Protein AF-A0A5N5LU76-F1 (afdb_monomer)

Foldseek 3Di:
DLVVCVVVVVVVLVVLLVVLPPDALLDCVNVVVCVVCLVNDDVVVLQVSCVPRPLVRLLVLLQPADDDLVDHDCSSVVSLVVCCVRYDLVSSLVSCLPRPLVNVLVNLLVCLLEQHDLVSSLVSLVVVVVVDDPSNCLDPSSVVSSLVSLVSQQCSQVVVNRVDRDPCSNVVSVVVNVVSVVVNVVPDDPDDDDDDDDDDDDDDDDDDDDDPDDDDPLLVVLVVVLVVLVWDWAWDPPDDDPNFTWIDTQPWIWTDDPNWIWTDDPDDTDTDDSVVSSVVRD

InterPro domains:
  IPR022783 GCF, C-terminal [PF07842] (3-108)
  IPR045211 TFP11/STIP/Ntr1 [PTHR23329] (4-277)

pLDDT: mean 79.42, std 18.01, range [28.42, 96.38]

Secondary structure (DSSP, 8-state):
-GGGTGGGHHHHHHHHHHHGGG--TT-THHHHHHGGGTTTS-HHHHHHHHHHHTHHHHHHHHHH----SSS---HHHHHHHTTTTTS-HHHHHHHHIIIIIHHHHHHHHHHHHSS--HHHHHHHHHHHHHTS-HHHHHSHHHHHHHHHHHHHHHHHHHHTTTS---TTHHHHHHHHHHHHHHHHHHTSPPPPPPPP-------------------HHHHHHHHHHHHHTT--EEEEEEEEETTEEEEEETTEEEEEETTEEEEE-SSSEEEE-HHHHHHHH-

Nearest PDB structures (foldseek):
  8ro2-assembly1_TF  TM=6.154E-01  e=5.412E-28  Homo sapiens
  8ro0-assembly1_TF  TM=6.420E-01  e=1.109E-13  Caenorhabditis elegans
  8ro1-assembly1_TF  TM=6.434E-01  e=1.165E-13  Caenorhabditis elegans
  9esi-assembly1_m  TM=4.388E-01  e=1.547E-08  Schizosaccharomyces pombe

Structure (mmCIF, N/CA/C/O backbone):
data_AF-A0A5N5LU76-F1
#
_entry.id   AF-A0A5N5LU76-F1
#
loop_
_atom_site.group_PDB
_atom_site.id
_atom_site.type_symbol
_atom_site.label_atom_id
_atom_site.label_alt_id
_atom_site.label_comp_id
_atom_site.label_asym_id
_atom_site.label_entity_id
_atom_site.label_seq_id
_atom_site.pdbx_PDB_ins_code
_atom_site.Cartn_x
_atom_site.Cartn_y
_atom_site.Cartn_z
_atom_site.occupancy
_atom_site.B_iso_or_equiv
_atom_site.auth_seq_id
_atom_site.auth_comp_id
_atom_site.auth_asym_id
_atom_site.auth_atom_id
_atom_site.pdbx_PDB_model_num
ATOM 1 N N . MET A 1 1 ? -31.106 2.099 25.042 1.00 50.06 1 MET A N 1
ATOM 2 C CA . MET A 1 1 ? -30.387 0.885 25.504 1.00 50.06 1 MET A CA 1
ATOM 3 C C . MET A 1 1 ? -28.882 1.110 25.699 1.00 50.06 1 MET A C 1
ATOM 5 O O . MET A 1 1 ? -28.379 0.634 26.705 1.00 50.06 1 MET A O 1
ATOM 9 N N . GLN A 1 2 ? -28.180 1.869 24.841 1.00 55.25 2 GLN A N 1
ATOM 10 C CA . GLN A 1 2 ? -26.726 2.130 24.959 1.00 55.25 2 GLN A CA 1
ATOM 11 C C . GLN A 1 2 ? -26.276 2.787 26.285 1.00 55.25 2 GLN A C 1
ATOM 13 O O . GLN A 1 2 ? -25.273 2.364 26.847 1.00 55.25 2 GLN A O 1
ATOM 18 N N . MET A 1 3 ? -27.040 3.726 26.859 1.00 56.91 3 MET A N 1
ATOM 19 C CA . MET A 1 3 ? -26.649 4.401 28.117 1.00 56.91 3 MET A CA 1
ATOM 20 C C . MET A 1 3 ? -26.616 3.484 29.357 1.00 56.91 3 MET A C 1
ATOM 22 O O . MET A 1 3 ? -25.988 3.815 30.354 1.00 56.91 3 MET A O 1
ATOM 26 N N . ARG A 1 4 ? -27.273 2.313 29.334 1.00 60.53 4 ARG A N 1
ATOM 27 C CA . ARG A 1 4 ? -27.258 1.384 30.484 1.00 60.53 4 ARG A CA 1
ATOM 28 C C . ARG A 1 4 ? -25.998 0.517 30.553 1.00 60.53 4 ARG A C 1
ATOM 30 O O . ARG A 1 4 ? -25.734 -0.067 31.598 1.00 60.53 4 ARG A O 1
ATOM 37 N N . LEU A 1 5 ? -25.243 0.415 29.458 1.00 69.44 5 LEU A N 1
ATOM 38 C CA . LEU A 1 5 ? -24.061 -0.448 29.352 1.00 69.44 5 LEU A CA 1
ATOM 39 C C . LEU A 1 5 ? -22.742 0.331 29.449 1.00 69.44 5 LEU A C 1
ATOM 41 O O . LEU A 1 5 ? -21.692 -0.293 29.580 1.00 69.44 5 LEU A O 1
ATOM 45 N N . GLU A 1 6 ? -22.785 1.668 29.455 1.00 72.31 6 GLU A N 1
ATOM 46 C CA . GLU A 1 6 ? -21.605 2.536 29.577 1.00 72.31 6 GLU A CA 1
ATOM 47 C C . GLU A 1 6 ? -20.660 2.171 30.732 1.00 72.31 6 GLU A C 1
ATOM 49 O O . GLU A 1 6 ? -19.451 2.071 30.490 1.00 72.31 6 GLU A O 1
ATOM 54 N N . PRO A 1 7 ? -21.152 1.867 31.953 1.00 80.81 7 PRO A N 1
ATOM 55 C CA . PRO A 1 7 ? -20.281 1.451 33.053 1.00 80.81 7 PRO A CA 1
ATOM 56 C C . PRO A 1 7 ? -19.529 0.136 32.789 1.00 80.81 7 PRO A C 1
ATOM 58 O O . PRO A 1 7 ? -18.494 -0.121 33.401 1.00 80.81 7 PRO A O 1
ATOM 61 N N . LEU A 1 8 ? -20.026 -0.708 31.876 1.00 81.06 8 LEU A N 1
ATOM 62 C CA . LEU A 1 8 ? -19.433 -2.005 31.539 1.00 81.06 8 LEU A CA 1
ATOM 63 C C . LEU A 1 8 ? -18.392 -1.910 30.414 1.00 81.06 8 LEU A C 1
ATOM 65 O O . LEU A 1 8 ? -17.597 -2.837 30.241 1.00 81.06 8 LEU A O 1
ATOM 69 N N . TYR A 1 9 ? -18.336 -0.799 29.673 1.00 84.88 9 TYR A N 1
ATOM 70 C CA . TYR A 1 9 ? -17.393 -0.641 28.562 1.00 84.88 9 TYR A CA 1
ATOM 71 C C . TYR A 1 9 ? -15.917 -0.691 28.985 1.00 84.88 9 TYR A C 1
ATOM 73 O O . TYR A 1 9 ? -15.129 -1.304 28.262 1.00 84.88 9 TYR A O 1
ATOM 81 N N . PRO A 1 10 ? -15.472 -0.095 30.112 1.00 86.44 10 PRO A N 1
ATOM 82 C CA . PRO A 1 10 ? -14.080 -0.235 30.545 1.00 86.44 10 PRO A CA 1
ATOM 83 C C . PRO A 1 10 ? -13.689 -1.686 30.905 1.00 86.44 10 PRO A C 1
ATOM 85 O O . PRO A 1 10 ? -12.688 -2.162 30.363 1.00 86.44 10 PRO A O 1
ATOM 88 N N . PRO A 1 11 ? -14.461 -2.443 31.719 1.00 88.56 11 PRO A N 1
ATOM 89 C CA . PRO A 1 11 ? -14.183 -3.860 31.969 1.00 88.56 11 PRO A CA 1
ATOM 90 C C . PRO A 1 11 ? -14.141 -4.718 30.701 1.00 88.56 11 PRO A C 1
ATOM 92 O O . PRO A 1 11 ? -13.254 -5.561 30.558 1.00 88.56 11 PRO A O 1
ATOM 95 N N . ILE A 1 12 ? -15.072 -4.497 29.768 1.00 89.06 12 ILE A N 1
ATOM 96 C CA . ILE A 1 12 ? -15.118 -5.232 28.498 1.00 89.06 12 ILE A CA 1
ATOM 97 C C . ILE A 1 12 ? -13.874 -4.926 27.659 1.00 89.06 12 ILE A C 1
ATOM 99 O O . ILE A 1 12 ? -13.204 -5.856 27.215 1.00 89.06 12 ILE A O 1
ATOM 103 N N . ARG A 1 13 ? -13.507 -3.646 27.504 1.00 89.25 13 ARG A N 1
ATOM 104 C CA . ARG A 1 13 ? -12.279 -3.246 26.796 1.00 89.25 13 ARG A CA 1
ATOM 105 C C . ARG A 1 13 ? -11.038 -3.885 27.406 1.00 89.25 13 ARG A C 1
ATOM 107 O O . ARG A 1 13 ? -10.197 -4.378 26.664 1.00 89.25 13 ARG A O 1
ATOM 114 N N . ASN A 1 14 ? -10.943 -3.941 28.733 1.00 90.75 14 ASN A N 1
ATOM 115 C CA . ASN A 1 14 ? -9.821 -4.599 29.404 1.00 90.75 14 ASN A CA 1
ATOM 116 C C . ASN A 1 14 ? -9.784 -6.108 29.122 1.00 90.75 14 ASN A C 1
ATOM 118 O O . ASN A 1 14 ? -8.716 -6.644 28.834 1.00 90.75 14 ASN A O 1
ATOM 122 N N . LYS A 1 15 ? -10.932 -6.798 29.144 1.00 92.06 15 LYS A N 1
ATOM 123 C CA . LYS A 1 15 ? -10.996 -8.227 28.791 1.00 92.06 15 LYS A CA 1
ATOM 124 C C . LYS A 1 15 ? -10.603 -8.478 27.333 1.00 92.06 15 LYS A C 1
ATOM 126 O O . LYS A 1 15 ? -9.816 -9.385 27.081 1.00 92.06 15 LYS A O 1
ATOM 131 N N . LEU A 1 16 ? -11.100 -7.662 26.402 1.00 92.06 16 LEU A N 1
ATOM 132 C CA . LEU A 1 16 ? -10.742 -7.749 24.983 1.00 92.06 16 LEU A CA 1
ATOM 133 C C . LEU A 1 16 ? -9.246 -7.480 24.769 1.00 92.06 16 LEU A C 1
ATOM 135 O O . LEU A 1 16 ? -8.579 -8.261 24.102 1.00 92.06 16 LEU A O 1
ATOM 139 N N . ALA A 1 17 ? -8.691 -6.434 25.388 1.00 92.19 17 ALA A N 1
ATOM 140 C CA . ALA A 1 17 ? -7.259 -6.132 25.319 1.00 92.19 17 ALA A CA 1
ATOM 141 C C . ALA A 1 17 ? -6.400 -7.292 25.849 1.00 92.19 17 ALA A C 1
ATOM 143 O O . ALA A 1 17 ? -5.412 -7.669 25.223 1.00 92.19 17 ALA A O 1
ATOM 144 N N . ASN A 1 18 ? -6.799 -7.898 26.971 1.00 92.25 18 ASN A N 1
ATOM 145 C CA . ASN A 1 18 ? -6.098 -9.046 27.544 1.00 92.25 18 ASN A CA 1
ATOM 146 C C . ASN A 1 18 ? -6.142 -10.270 26.619 1.00 92.25 18 ASN A C 1
ATOM 148 O O . ASN A 1 18 ? -5.112 -10.909 26.415 1.00 92.25 18 ASN A O 1
ATOM 152 N N . ALA A 1 19 ? -7.296 -10.565 26.013 1.00 91.44 19 ALA A N 1
ATOM 153 C CA . ALA A 1 19 ? -7.420 -11.645 25.032 1.00 91.44 19 ALA A CA 1
ATOM 154 C C . ALA A 1 19 ? -6.524 -11.409 23.803 1.00 91.44 19 ALA A C 1
ATOM 156 O O . ALA A 1 19 ? -5.937 -12.343 23.261 1.00 91.44 19 ALA A O 1
ATOM 157 N N . LEU A 1 20 ? -6.350 -10.146 23.409 1.00 93.31 20 LEU A N 1
ATOM 158 C CA . LEU A 1 20 ? -5.512 -9.765 22.279 1.00 93.31 20 LEU A CA 1
ATOM 159 C C . LEU A 1 20 ? -4.013 -9.792 22.582 1.00 93.31 20 LEU A C 1
ATOM 161 O O . LEU A 1 20 ? -3.243 -9.666 21.639 1.00 93.31 20 LEU A O 1
ATOM 165 N N . GLN A 1 21 ? -3.546 -10.000 23.820 1.00 91.31 21 GLN A N 1
ATOM 166 C CA . GLN A 1 21 ? -2.105 -9.967 24.130 1.00 91.31 21 GLN A CA 1
ATOM 167 C C . GLN A 1 21 ? -1.289 -10.981 23.316 1.00 91.31 21 GLN A C 1
ATOM 169 O O . GLN A 1 21 ? -0.220 -10.640 22.813 1.00 91.31 21 GLN A O 1
ATOM 174 N N . ARG A 1 22 ? -1.818 -12.191 23.098 1.00 90.94 22 ARG A N 1
ATOM 175 C CA . ARG A 1 22 ? -1.159 -13.261 22.317 1.00 90.94 22 ARG A CA 1
ATOM 176 C C . ARG A 1 22 ? -1.737 -13.467 20.915 1.00 90.94 22 ARG A C 1
ATOM 178 O O . ARG A 1 22 ? -1.331 -14.388 20.222 1.00 90.94 22 ARG A O 1
ATOM 185 N N . TRP A 1 23 ? -2.665 -12.608 20.497 1.00 94.88 23 TRP A N 1
A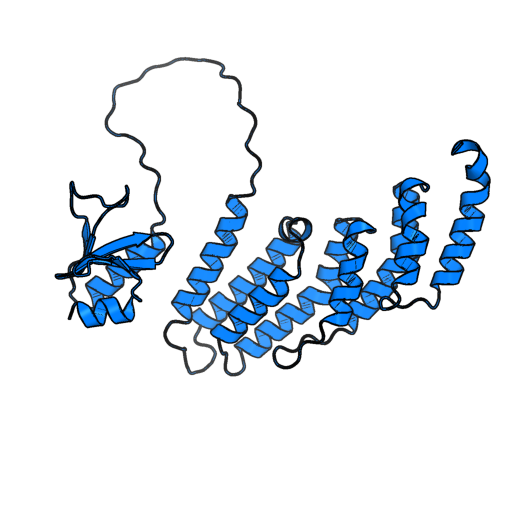TOM 186 C CA . TRP A 1 23 ? -3.263 -12.669 19.164 1.00 94.88 23 TRP A CA 1
ATOM 187 C C . TRP A 1 23 ? -2.233 -12.428 18.044 1.00 94.88 23 TRP A C 1
ATOM 189 O O . TRP A 1 23 ? -1.299 -11.639 18.223 1.00 94.88 23 TRP A O 1
ATOM 199 N N . HIS A 1 24 ? -2.434 -13.075 16.897 1.00 94.25 24 HIS A N 1
ATOM 200 C CA . HIS A 1 24 ? -1.628 -12.927 15.687 1.00 94.25 24 HIS A CA 1
ATOM 201 C C . HIS A 1 24 ? -2.532 -12.575 14.488 1.00 94.25 24 HIS A C 1
ATOM 203 O O . HIS A 1 24 ? -3.620 -13.141 14.398 1.00 94.25 24 HIS A O 1
ATOM 209 N N . PRO A 1 25 ? -2.104 -11.708 13.545 1.00 93.81 25 PRO A N 1
ATOM 210 C CA . PRO A 1 25 ? -2.931 -11.265 12.413 1.00 93.81 25 PRO A CA 1
ATOM 211 C C . PRO A 1 25 ? -3.546 -12.361 11.536 1.00 93.81 25 PRO A C 1
ATOM 213 O O . PRO A 1 25 ? -4.612 -12.147 10.970 1.00 93.81 25 PRO A O 1
ATOM 216 N N . SER A 1 26 ? -2.929 -13.542 11.471 1.00 92.88 26 SER A N 1
ATOM 217 C CA . SER A 1 26 ? -3.475 -14.700 10.745 1.00 92.88 26 SER A CA 1
ATOM 218 C C . SER A 1 26 ? -4.762 -15.275 11.353 1.00 92.88 26 SER A C 1
ATOM 220 O O . SER A 1 26 ? -5.444 -16.066 10.707 1.00 92.88 26 SER A O 1
ATOM 222 N N . ASP A 1 27 ? -5.081 -14.943 12.606 1.00 93.31 27 ASP A N 1
ATOM 223 C CA . ASP A 1 27 ? -6.304 -15.377 13.273 1.00 93.31 27 ASP A CA 1
ATOM 224 C C . ASP A 1 27 ? -7.446 -14.384 13.008 1.00 93.31 27 ASP A C 1
ATOM 226 O O . ASP A 1 27 ? -7.557 -13.330 13.647 1.00 93.31 27 ASP A O 1
ATOM 230 N N . ALA A 1 28 ? -8.327 -14.760 12.078 1.00 90.50 28 ALA A N 1
ATOM 231 C CA . ALA A 1 28 ? -9.491 -13.974 11.676 1.00 90.50 28 ALA A CA 1
ATOM 232 C C . ALA A 1 28 ? -10.566 -13.844 12.774 1.00 90.50 28 ALA A C 1
ATOM 234 O O . ALA A 1 28 ? -11.424 -12.959 12.689 1.00 90.50 28 ALA A O 1
ATOM 235 N N . SER A 1 29 ? -10.542 -14.686 13.817 1.00 91.62 29 SER A N 1
ATOM 236 C CA . SER A 1 29 ? -11.583 -14.685 14.854 1.00 91.62 29 SER A CA 1
ATOM 237 C C . SER A 1 29 ? -11.625 -13.369 15.636 1.00 91.62 29 SER A C 1
ATOM 239 O O . SER A 1 29 ? -12.708 -12.879 15.963 1.00 91.62 29 SER A O 1
ATOM 241 N N . ALA A 1 30 ? -10.469 -12.734 15.862 1.00 92.62 30 ALA A N 1
ATOM 242 C CA . ALA A 1 30 ? -10.388 -11.462 16.573 1.00 92.62 30 ALA A CA 1
ATOM 243 C C . ALA A 1 30 ? -11.164 -10.349 15.862 1.00 92.62 30 ALA A C 1
ATOM 245 O O . ALA A 1 30 ? -11.869 -9.581 16.515 1.00 92.62 30 ALA A O 1
ATOM 246 N N . ARG A 1 31 ? -11.091 -10.289 14.527 1.00 93.38 31 ARG A N 1
ATOM 247 C CA . ARG A 1 31 ? -11.839 -9.317 13.720 1.00 93.38 31 ARG A CA 1
ATOM 248 C C . ARG A 1 31 ? -13.346 -9.505 13.885 1.00 93.38 31 ARG A C 1
ATOM 250 O O . ARG A 1 31 ? -14.051 -8.534 14.149 1.00 93.38 31 ARG A O 1
ATOM 257 N N . LEU A 1 32 ? -13.823 -10.747 13.812 1.00 91.31 32 LEU A N 1
ATOM 258 C CA . LEU A 1 32 ? -15.243 -11.082 13.982 1.00 91.31 32 LEU A CA 1
ATOM 259 C C . LEU A 1 32 ? -15.755 -10.747 15.388 1.00 91.31 32 LEU A C 1
ATOM 261 O O . LEU A 1 32 ? -16.858 -10.232 15.538 1.00 91.31 32 LEU A O 1
ATOM 265 N N . ILE A 1 33 ? -14.943 -10.998 16.418 1.00 92.62 33 ILE A N 1
ATOM 266 C CA . ILE A 1 33 ? -15.295 -10.688 17.811 1.00 92.62 33 ILE A CA 1
ATOM 267 C C . ILE A 1 33 ? -15.338 -9.176 18.047 1.00 92.62 33 ILE A C 1
ATOM 269 O O . ILE A 1 33 ? -16.176 -8.698 18.810 1.00 92.62 33 ILE A O 1
ATOM 273 N N . LEU A 1 34 ? -14.434 -8.420 17.419 1.00 93.25 34 LEU A N 1
ATOM 274 C CA . LEU A 1 34 ? -14.296 -6.979 17.612 1.00 93.25 34 LEU A CA 1
ATOM 275 C C . LEU A 1 34 ? -15.290 -6.163 16.777 1.00 93.25 34 LEU A C 1
ATOM 277 O O . LEU A 1 34 ? -15.714 -5.104 17.231 1.00 93.25 34 LEU A O 1
ATOM 281 N N . GLN A 1 35 ? -15.696 -6.640 15.598 1.00 92.69 35 GLN A N 1
ATOM 282 C CA . GLN A 1 35 ? -16.573 -5.909 14.676 1.00 92.69 35 GLN A CA 1
ATOM 283 C C . GLN A 1 35 ? -17.857 -5.354 15.332 1.00 92.69 35 GLN A C 1
ATOM 285 O O . GLN A 1 35 ? -18.121 -4.167 15.141 1.00 92.69 35 GLN A O 1
ATOM 290 N N . PRO A 1 36 ? -18.613 -6.104 16.162 1.00 91.44 36 PRO A N 1
ATOM 291 C CA . PRO A 1 36 ? -19.822 -5.586 16.811 1.00 91.44 36 PRO A CA 1
ATOM 292 C C . PRO A 1 36 ? -19.563 -4.438 17.794 1.00 91.44 36 PRO A C 1
ATOM 294 O O . PRO A 1 36 ? -20.472 -3.676 18.106 1.00 91.44 36 PRO A O 1
ATOM 297 N N . TRP A 1 37 ? -18.334 -4.307 18.305 1.00 90.62 37 TRP A N 1
ATOM 298 C CA . TRP A 1 37 ? -17.965 -3.261 19.262 1.00 90.62 37 TRP A CA 1
ATOM 299 C C . TRP A 1 37 ? -17.610 -1.933 18.594 1.00 90.62 37 TRP A C 1
ATOM 301 O O . TRP A 1 37 ? -17.574 -0.911 19.284 1.00 90.62 37 TRP A O 1
ATOM 311 N N . LYS A 1 38 ? -17.382 -1.929 17.273 1.00 89.69 38 LYS A N 1
ATOM 312 C CA . LYS A 1 38 ? -17.011 -0.733 16.507 1.00 89.69 38 LYS A CA 1
ATOM 313 C C . LYS A 1 38 ? -18.058 0.375 16.634 1.00 89.69 38 LYS A C 1
ATOM 315 O O . LYS A 1 38 ? -17.695 1.518 16.879 1.00 89.69 38 LYS A O 1
ATOM 320 N N . ASP A 1 39 ? -19.337 0.014 16.542 1.00 88.62 39 ASP A N 1
ATOM 321 C CA . ASP A 1 39 ? -20.460 0.961 16.622 1.00 88.62 39 ASP A CA 1
ATOM 322 C C . ASP A 1 39 ? -20.951 1.188 18.067 1.00 88.62 39 ASP A C 1
ATOM 324 O O . ASP A 1 39 ? -21.844 1.998 18.317 1.00 88.62 39 ASP A O 1
ATOM 328 N N . VAL A 1 40 ? -20.384 0.458 19.036 1.00 89.50 40 VAL A N 1
ATOM 329 C CA . VAL A 1 40 ? -20.726 0.561 20.466 1.00 89.50 40 VAL A CA 1
ATOM 330 C C . VAL A 1 40 ? -19.774 1.505 21.194 1.00 89.50 40 VAL A C 1
ATOM 332 O O . VAL A 1 40 ? -20.201 2.256 22.072 1.00 89.50 40 VAL A O 1
ATOM 335 N N . PHE A 1 41 ? -18.481 1.465 20.870 1.00 88.19 41 PHE A N 1
ATOM 336 C CA . PHE A 1 41 ? -17.498 2.370 21.460 1.00 88.19 41 PHE A CA 1
ATOM 337 C C . PHE A 1 41 ? -17.506 3.724 20.756 1.00 88.19 41 PHE A C 1
ATOM 339 O O . PHE A 1 41 ? -17.805 3.837 19.571 1.00 88.19 41 PHE A O 1
ATOM 346 N N . THR A 1 42 ? -17.141 4.777 21.490 1.00 90.50 42 THR A N 1
ATOM 347 C CA . THR A 1 42 ? -16.952 6.088 20.867 1.00 90.50 42 THR A CA 1
ATOM 348 C C . THR A 1 42 ? -15.796 6.021 19.861 1.00 90.50 42 THR A C 1
ATOM 350 O O . THR A 1 42 ? -14.821 5.306 20.120 1.00 90.50 42 THR A O 1
ATOM 353 N N . PRO A 1 43 ? -15.837 6.783 18.751 1.00 89.38 43 PRO A N 1
ATOM 354 C CA . PRO A 1 43 ? -14.804 6.718 17.715 1.00 89.38 43 PRO A CA 1
ATOM 355 C C . PRO A 1 43 ? -13.378 6.896 18.255 1.00 89.38 43 PRO A C 1
ATOM 357 O O . PRO A 1 43 ? -12.494 6.106 17.937 1.00 89.38 43 PRO A O 1
ATOM 360 N N . GLY A 1 44 ? -13.166 7.860 19.160 1.00 91.56 44 GLY A N 1
ATOM 361 C CA . GLY A 1 44 ? -11.855 8.082 19.780 1.00 91.56 44 GLY A CA 1
ATOM 362 C C . GLY A 1 44 ? -11.411 6.945 20.710 1.00 91.56 44 GLY A C 1
ATOM 363 O O . GLY A 1 44 ? -10.234 6.591 20.744 1.00 91.56 44 GLY A O 1
ATOM 364 N N . ALA A 1 45 ? -12.340 6.320 21.444 1.00 91.06 45 ALA A N 1
ATOM 365 C CA . ALA A 1 45 ? -12.018 5.164 22.281 1.00 91.06 45 ALA A CA 1
ATOM 366 C C . ALA A 1 45 ? -11.716 3.913 21.444 1.00 91.06 45 ALA A C 1
ATOM 368 O O . ALA A 1 45 ? -10.850 3.124 21.828 1.00 91.06 45 ALA A O 1
ATOM 369 N N . TRP A 1 46 ? -12.424 3.737 20.326 1.00 93.81 46 TRP A N 1
ATOM 370 C CA . TRP A 1 46 ? -12.178 2.673 19.359 1.00 93.81 46 TRP A CA 1
ATOM 371 C C . TRP A 1 46 ? -10.794 2.818 18.728 1.00 93.81 46 TRP A C 1
ATOM 373 O O . TRP A 1 46 ? -9.999 1.881 18.774 1.00 93.81 46 TRP A O 1
ATOM 383 N N . GLU A 1 47 ? -10.466 4.010 18.229 1.00 93.56 47 GLU A N 1
ATOM 384 C CA . GLU A 1 47 ? -9.165 4.296 17.626 1.00 93.56 47 GLU A CA 1
ATOM 385 C C . GLU A 1 47 ? -8.019 4.073 18.619 1.00 93.56 47 GLU A C 1
ATOM 387 O O . GLU A 1 47 ? -7.092 3.317 18.326 1.00 93.56 47 GLU A O 1
ATOM 392 N N . ALA A 1 48 ? -8.116 4.618 19.835 1.00 93.56 48 ALA A N 1
ATOM 393 C CA . ALA A 1 48 ? -7.107 4.398 20.871 1.00 93.56 48 ALA A CA 1
ATOM 394 C C . ALA A 1 48 ? -6.933 2.907 21.215 1.00 93.56 48 ALA A C 1
ATOM 396 O O . ALA A 1 48 ? -5.816 2.438 21.448 1.00 93.56 48 ALA A O 1
ATOM 397 N N . PHE A 1 49 ? -8.027 2.138 21.231 1.00 94.88 49 PHE A N 1
ATOM 398 C CA . PHE A 1 49 ? -7.977 0.699 21.472 1.00 94.88 49 PHE A CA 1
ATOM 399 C C . PHE A 1 49 ? -7.293 -0.055 20.320 1.00 94.88 49 PHE A C 1
ATOM 401 O O . PHE A 1 49 ? -6.457 -0.924 20.584 1.00 94.88 49 PHE A O 1
ATOM 408 N N . MET A 1 50 ? -7.596 0.291 19.066 1.00 95.38 50 MET A N 1
ATOM 409 C CA . MET A 1 50 ? -6.977 -0.299 17.874 1.00 95.38 50 MET A CA 1
ATOM 410 C C . MET A 1 50 ? -5.478 0.012 17.803 1.00 95.38 50 MET A C 1
ATOM 412 O O . MET A 1 50 ? -4.667 -0.904 17.652 1.00 95.38 50 MET A O 1
ATOM 416 N N . VAL A 1 51 ? -5.097 1.280 17.985 1.00 94.94 51 VAL A N 1
ATOM 417 C CA . VAL A 1 51 ? -3.697 1.737 17.972 1.00 94.94 51 VAL A CA 1
ATOM 418 C C . VAL A 1 51 ? -2.876 1.060 19.068 1.00 94.94 51 VAL A C 1
ATOM 420 O O . VAL A 1 51 ? -1.707 0.748 18.862 1.00 94.94 51 VAL A O 1
ATOM 423 N N . LYS A 1 52 ? -3.482 0.780 20.226 1.00 95.12 52 LYS A N 1
ATOM 424 C CA . LYS A 1 52 ? -2.795 0.121 21.340 1.00 95.12 52 LYS A CA 1
ATOM 425 C C . LYS A 1 52 ? -2.650 -1.393 21.163 1.00 95.12 52 LYS A C 1
ATOM 427 O O . LYS A 1 52 ? -1.614 -1.935 21.535 1.00 95.12 52 LYS A O 1
ATOM 432 N N . ASN A 1 53 ? -3.680 -2.083 20.665 1.00 94.69 53 ASN A N 1
ATOM 433 C CA . ASN A 1 53 ? -3.747 -3.551 20.742 1.00 94.69 53 ASN A CA 1
ATOM 434 C C . ASN A 1 53 ? -3.610 -4.270 19.393 1.00 94.69 53 ASN A C 1
ATOM 436 O O . ASN A 1 53 ? -3.188 -5.424 19.375 1.00 94.69 53 ASN A O 1
ATOM 440 N N . ILE A 1 54 ? -3.966 -3.618 18.282 1.00 96.38 54 ILE A N 1
ATOM 441 C CA . ILE A 1 54 ? -4.007 -4.232 16.946 1.00 96.38 54 ILE A CA 1
ATOM 442 C C . ILE A 1 54 ? -2.855 -3.727 16.079 1.00 96.38 54 ILE A C 1
ATOM 444 O O . ILE A 1 54 ? -2.047 -4.526 15.605 1.00 96.38 54 ILE A O 1
ATOM 448 N N . VAL A 1 55 ? -2.734 -2.405 15.921 1.00 95.81 55 VAL A N 1
ATOM 449 C CA . VAL A 1 55 ? -1.753 -1.765 15.024 1.00 95.81 55 VAL A CA 1
ATOM 450 C C . VAL A 1 55 ? -0.312 -2.247 15.255 1.00 95.81 55 VAL A C 1
ATOM 452 O O . VAL A 1 55 ? 0.345 -2.570 14.267 1.00 95.81 55 VAL A O 1
ATOM 455 N N . PRO A 1 56 ? 0.199 -2.401 16.496 1.00 96.12 56 PRO A N 1
ATOM 456 C CA . PRO A 1 56 ? 1.574 -2.853 16.710 1.00 96.12 56 PRO A CA 1
ATOM 457 C C . PRO A 1 56 ? 1.829 -4.267 16.175 1.00 96.12 56 PRO A C 1
ATOM 459 O O . PRO A 1 56 ? 2.924 -4.567 15.713 1.00 96.12 56 PRO A O 1
ATOM 462 N N . LYS A 1 57 ? 0.818 -5.140 16.196 1.00 95.94 57 LYS A N 1
ATOM 463 C CA . LYS A 1 57 ? 0.934 -6.529 15.726 1.00 95.94 57 LYS A CA 1
ATOM 464 C C . LYS A 1 57 ? 0.867 -6.623 14.212 1.00 95.94 57 LYS A C 1
ATOM 466 O O . LYS A 1 57 ? 1.627 -7.378 13.615 1.00 95.94 57 LYS A O 1
ATOM 471 N N . LEU A 1 58 ? 0.009 -5.809 13.599 1.00 96.06 58 LEU A N 1
ATOM 472 C CA . LEU A 1 58 ? 0.000 -5.627 12.150 1.00 96.06 58 LEU A CA 1
ATOM 473 C C . LEU A 1 58 ? 1.342 -5.056 11.669 1.00 96.06 58 LEU A C 1
ATOM 475 O O . LEU A 1 58 ? 1.874 -5.513 10.664 1.00 96.06 58 LEU A O 1
ATOM 479 N N . ALA A 1 59 ? 1.925 -4.118 12.421 1.00 95.38 59 ALA A N 1
ATOM 480 C CA . ALA A 1 59 ? 3.213 -3.506 12.100 1.00 95.38 59 ALA A CA 1
ATOM 481 C C . ALA A 1 59 ? 4.361 -4.516 12.151 1.00 95.38 59 ALA A C 1
ATOM 483 O O . ALA A 1 59 ? 5.214 -4.511 11.268 1.00 95.38 59 ALA A O 1
ATOM 484 N N . LEU A 1 60 ? 4.369 -5.393 13.160 1.00 94.69 60 LEU A N 1
ATOM 485 C CA . LEU A 1 60 ? 5.335 -6.489 13.258 1.00 94.69 60 LEU A CA 1
ATOM 486 C C . LEU A 1 60 ? 5.191 -7.461 12.085 1.00 94.69 60 LEU A C 1
ATOM 488 O O . LEU A 1 60 ? 6.166 -7.711 11.385 1.00 94.69 60 LEU A O 1
ATOM 492 N N . CYS A 1 61 ? 3.970 -7.921 11.808 1.00 94.44 61 CYS A N 1
ATOM 493 C CA . CYS A 1 61 ? 3.690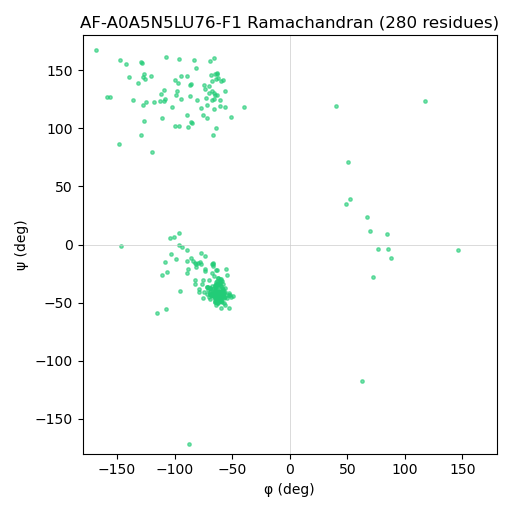 -8.840 10.706 1.00 94.44 61 CYS A CA 1
ATOM 494 C C . CYS A 1 61 ? 4.112 -8.259 9.344 1.00 94.44 61 CYS A C 1
ATOM 496 O O . CYS A 1 61 ? 4.804 -8.908 8.559 1.00 94.44 61 CYS A O 1
ATOM 498 N N . LEU A 1 62 ? 3.777 -6.991 9.091 1.00 93.31 62 LEU A N 1
ATOM 499 C CA . LEU A 1 62 ? 4.184 -6.294 7.875 1.00 93.31 62 LEU A CA 1
ATOM 500 C C . LEU A 1 62 ? 5.690 -6.000 7.852 1.00 93.31 62 LEU A C 1
ATOM 502 O O . LEU A 1 62 ? 6.301 -5.972 6.787 1.00 93.31 62 LEU A O 1
ATOM 506 N N . GLY A 1 63 ? 6.312 -5.805 9.015 1.00 91.44 63 GLY A N 1
ATOM 507 C CA . GLY A 1 63 ? 7.754 -5.639 9.179 1.00 91.44 63 GLY A CA 1
ATOM 508 C C . GLY A 1 63 ? 8.545 -6.902 8.833 1.00 91.44 63 GLY A C 1
ATOM 509 O O . GLY A 1 63 ? 9.580 -6.797 8.175 1.00 91.44 63 GLY A O 1
ATOM 510 N N . GLU A 1 64 ? 8.026 -8.077 9.175 1.00 91.31 64 GLU A N 1
ATOM 511 C CA . GLU A 1 64 ? 8.626 -9.387 8.880 1.00 91.31 64 GLU A CA 1
ATOM 512 C C . GLU A 1 64 ? 8.373 -9.864 7.442 1.00 91.31 64 GLU A C 1
ATOM 514 O O . GLU A 1 64 ? 9.078 -10.743 6.949 1.00 91.31 64 GLU A O 1
ATOM 519 N N . LEU A 1 65 ? 7.414 -9.254 6.735 1.00 90.12 65 LEU A N 1
ATOM 520 C CA . LEU A 1 65 ? 7.143 -9.551 5.329 1.00 90.12 65 LEU A CA 1
ATOM 521 C C . LEU A 1 65 ? 8.402 -9.372 4.465 1.00 90.12 65 LEU A C 1
ATOM 523 O O . LEU A 1 65 ? 8.920 -8.258 4.314 1.00 90.12 65 LEU A O 1
ATOM 527 N N . VAL A 1 66 ? 8.841 -10.459 3.834 1.00 88.44 66 VAL A N 1
ATOM 528 C CA . VAL A 1 66 ? 9.910 -10.450 2.833 1.00 88.44 66 VAL A CA 1
ATOM 529 C C . VAL A 1 66 ? 9.296 -10.217 1.457 1.00 88.44 66 VAL A C 1
ATOM 531 O O . VAL A 1 66 ? 8.589 -11.066 0.917 1.00 88.44 66 VAL A O 1
ATOM 534 N N . VAL A 1 67 ? 9.578 -9.054 0.875 1.00 89.75 67 VAL A N 1
ATOM 535 C CA . VAL A 1 67 ? 9.154 -8.725 -0.486 1.00 89.75 67 VAL A CA 1
ATOM 536 C C . VAL A 1 67 ? 10.198 -9.277 -1.456 1.00 89.75 67 VAL A C 1
ATOM 538 O O . VAL A 1 67 ? 11.287 -8.727 -1.575 1.00 89.75 67 VAL A O 1
ATOM 541 N N . ASN A 1 68 ? 9.881 -10.372 -2.146 1.00 86.00 68 ASN A N 1
ATOM 542 C CA . ASN A 1 68 ? 10.760 -10.980 -3.145 1.00 86.00 68 ASN A CA 1
ATOM 543 C C . ASN A 1 68 ? 10.016 -11.111 -4.489 1.00 86.00 68 ASN A C 1
ATOM 545 O O . ASN A 1 68 ? 8.965 -11.753 -4.524 1.00 86.00 68 ASN A O 1
ATOM 549 N N . PRO A 1 69 ? 10.523 -10.532 -5.596 1.00 82.38 69 PRO A N 1
ATOM 550 C CA . PRO A 1 69 ? 9.888 -10.635 -6.908 1.00 82.38 69 PRO A CA 1
ATOM 551 C C . PRO A 1 69 ? 9.724 -12.067 -7.427 1.00 82.38 69 PRO A C 1
ATOM 553 O O . PRO A 1 69 ? 8.751 -12.345 -8.119 1.00 82.38 69 PRO A O 1
ATOM 556 N N . HIS A 1 70 ? 10.633 -12.976 -7.068 1.00 79.00 70 HIS A N 1
ATOM 557 C CA . HIS A 1 70 ? 10.617 -14.364 -7.540 1.00 79.00 70 HIS A CA 1
ATOM 558 C C . HIS A 1 70 ? 9.774 -15.296 -6.660 1.00 79.00 70 HIS A C 1
ATOM 560 O O . HIS A 1 70 ? 9.355 -16.359 -7.111 1.00 79.00 70 HIS A O 1
ATOM 566 N N . GLN A 1 71 ? 9.522 -14.909 -5.405 1.00 84.25 71 GLN A N 1
ATOM 567 C CA . GLN A 1 71 ? 8.738 -15.691 -4.450 1.00 84.25 71 GLN A CA 1
ATOM 568 C C . GLN A 1 71 ? 7.992 -14.759 -3.492 1.00 84.25 71 GLN A C 1
ATOM 570 O O . GLN A 1 71 ? 8.472 -14.431 -2.407 1.00 84.25 71 GLN A O 1
ATOM 575 N N . GLN A 1 72 ? 6.806 -14.317 -3.899 1.00 83.25 72 GLN A N 1
ATOM 576 C CA . GLN A 1 72 ? 5.990 -13.420 -3.087 1.00 83.25 72 GLN A CA 1
ATOM 577 C C . GLN A 1 72 ? 5.218 -14.195 -2.017 1.00 83.25 72 GLN A C 1
ATOM 579 O O . GLN A 1 72 ? 4.435 -15.090 -2.330 1.00 83.25 72 GLN A O 1
ATOM 584 N N . LEU A 1 73 ? 5.398 -13.809 -0.754 1.00 86.25 73 LEU A N 1
ATOM 585 C CA . LEU A 1 73 ? 4.547 -14.250 0.348 1.00 86.25 73 LEU A CA 1
ATOM 586 C C . LEU A 1 73 ? 3.475 -13.190 0.586 1.00 86.25 73 LEU A C 1
ATOM 588 O O . LEU A 1 73 ? 3.750 -12.138 1.153 1.00 86.25 73 LEU A O 1
ATOM 592 N N . ILE A 1 74 ? 2.263 -13.448 0.105 1.00 89.94 74 ILE A N 1
ATOM 593 C CA . ILE A 1 74 ? 1.190 -12.445 0.080 1.00 89.94 74 ILE A CA 1
ATOM 594 C C . ILE A 1 74 ? 0.364 -12.467 1.378 1.00 89.94 74 ILE A C 1
ATOM 596 O O . ILE A 1 74 ? -0.190 -11.445 1.778 1.00 89.94 74 ILE A O 1
ATOM 600 N N . ASP A 1 75 ? 0.331 -13.599 2.087 1.00 91.94 75 ASP A N 1
ATOM 601 C CA . ASP A 1 75 ? -0.521 -13.786 3.269 1.00 91.94 75 ASP A CA 1
ATOM 602 C C . ASP A 1 75 ? -0.332 -12.720 4.362 1.00 91.94 75 ASP A C 1
ATOM 604 O O . ASP A 1 75 ? -1.342 -12.164 4.795 1.00 91.94 75 ASP A O 1
ATOM 608 N N . PRO A 1 76 ? 0.900 -12.328 4.761 1.00 92.62 76 PRO A N 1
ATOM 609 C CA . PRO A 1 76 ? 1.086 -11.276 5.762 1.00 92.62 76 PRO A CA 1
ATOM 610 C C . PRO A 1 76 ? 0.483 -9.934 5.343 1.00 92.62 76 PRO A C 1
ATOM 612 O O . PRO A 1 76 ? -0.052 -9.202 6.173 1.00 92.62 76 PRO A O 1
ATOM 615 N N . PHE A 1 77 ? 0.538 -9.615 4.047 1.00 94.06 77 PHE A N 1
ATOM 616 C CA . PHE A 1 77 ? -0.077 -8.407 3.513 1.00 94.06 77 PHE A CA 1
ATOM 617 C C . PHE A 1 77 ? -1.607 -8.513 3.544 1.00 94.06 77 PHE A C 1
ATOM 619 O O . PHE A 1 77 ? -2.274 -7.596 4.018 1.00 94.06 77 PHE A O 1
ATOM 626 N N . ASN A 1 78 ? -2.169 -9.649 3.120 1.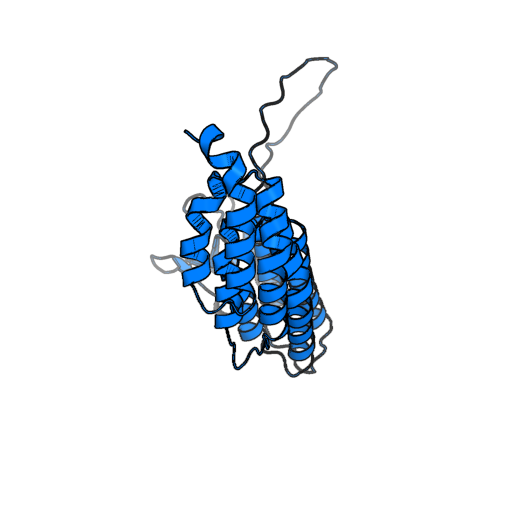00 94.31 78 ASN A N 1
ATOM 627 C CA . ASN A 1 78 ? -3.616 -9.886 3.149 1.00 94.31 78 ASN A CA 1
ATOM 628 C C . ASN A 1 78 ? -4.184 -9.811 4.572 1.00 94.31 7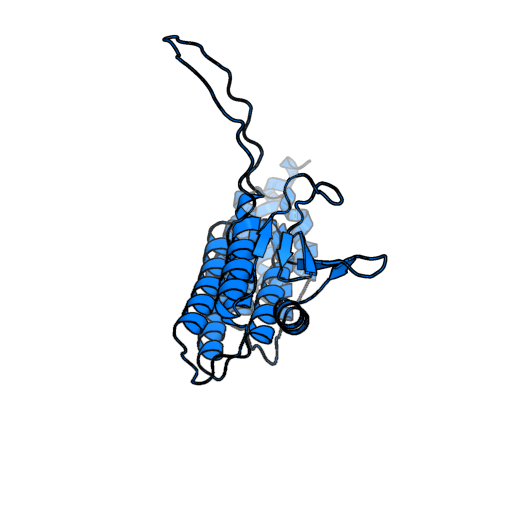8 ASN A C 1
ATOM 630 O O . ASN A 1 78 ? -5.209 -9.170 4.789 1.00 94.31 78 ASN A O 1
ATOM 634 N N . TRP A 1 79 ? -3.493 -10.391 5.559 1.00 94.75 79 TRP A N 1
ATOM 635 C CA . TRP A 1 79 ? -3.909 -10.308 6.961 1.00 94.75 79 TRP A CA 1
ATOM 636 C C . TRP A 1 79 ? -3.973 -8.874 7.469 1.00 94.75 79 TRP A C 1
ATOM 638 O O . TRP A 1 79 ? -4.793 -8.587 8.329 1.00 94.75 79 TRP A O 1
ATOM 648 N N . VAL A 1 80 ? -3.126 -7.974 6.965 1.00 95.25 80 VAL A N 1
ATOM 649 C CA . VAL A 1 80 ? -3.180 -6.545 7.298 1.00 95.25 80 VAL A CA 1
ATOM 650 C C . VAL A 1 80 ? -4.343 -5.862 6.584 1.00 95.25 80 VAL A C 1
ATOM 652 O O . VAL A 1 80 ? -5.102 -5.130 7.221 1.00 95.25 80 VAL A O 1
ATOM 655 N N . MET A 1 81 ? -4.516 -6.128 5.289 1.00 94.75 81 MET A N 1
ATOM 656 C CA . MET A 1 81 ? -5.583 -5.541 4.471 1.00 94.75 81 MET A CA 1
ATOM 657 C C . MET A 1 81 ? -6.985 -5.888 4.980 1.00 94.75 81 MET A C 1
ATOM 659 O O . MET A 1 81 ? -7.879 -5.045 4.952 1.00 94.75 81 MET A O 1
ATOM 663 N N . ASP A 1 82 ? -7.160 -7.070 5.566 1.00 94.62 82 ASP A N 1
ATOM 664 C CA . ASP A 1 82 ? -8.396 -7.499 6.228 1.00 94.62 82 ASP A CA 1
ATOM 665 C C . ASP A 1 82 ? -8.893 -6.539 7.331 1.00 94.62 82 ASP A C 1
ATOM 667 O O . ASP A 1 82 ? -10.074 -6.557 7.694 1.00 94.62 82 ASP A O 1
ATOM 671 N N . TRP A 1 83 ? -8.009 -5.693 7.872 1.00 95.19 83 TRP A N 1
ATOM 672 C CA . TRP A 1 83 ? -8.321 -4.720 8.922 1.00 95.19 83 TRP A CA 1
ATOM 673 C C . TRP A 1 83 ? -8.622 -3.312 8.406 1.00 95.19 83 TRP A C 1
ATOM 675 O O . TRP A 1 83 ? -8.949 -2.442 9.216 1.00 95.19 83 TRP A O 1
ATOM 685 N N . GLU A 1 84 ? -8.571 -3.066 7.093 1.00 91.88 84 GLU A N 1
ATOM 686 C CA . GLU A 1 84 ? -8.821 -1.744 6.501 1.00 91.88 84 GLU A CA 1
ATOM 687 C C . GLU A 1 84 ? -10.160 -1.147 6.959 1.00 91.88 84 GLU A C 1
ATOM 689 O O . GLU A 1 84 ? -10.225 0.010 7.363 1.00 91.88 84 GLU A O 1
ATOM 694 N N . GLY A 1 85 ? -11.217 -1.964 7.018 1.00 91.12 85 GLY A N 1
ATOM 695 C CA . GLY A 1 85 ? -12.540 -1.530 7.475 1.00 91.12 85 GLY A CA 1
ATOM 696 C C . GLY A 1 85 ? -12.671 -1.303 8.988 1.00 91.12 85 GLY A C 1
ATOM 697 O O . GLY A 1 85 ? -13.702 -0.798 9.436 1.00 91.12 85 GLY A O 1
ATOM 698 N N . MET A 1 86 ? -11.681 -1.683 9.800 1.00 92.50 86 MET A N 1
ATOM 699 C CA . MET A 1 86 ? -11.708 -1.539 11.266 1.00 92.50 86 MET A CA 1
ATOM 700 C C . MET A 1 86 ? -10.803 -0.421 11.786 1.00 92.50 86 MET A C 1
ATOM 702 O O . MET A 1 86 ? -11.043 0.082 12.888 1.00 92.50 86 MET A O 1
ATOM 706 N N . LEU A 1 87 ? -9.786 -0.047 11.012 1.00 94.31 87 LEU A N 1
ATOM 707 C CA . LEU A 1 87 ? -8.817 0.993 11.340 1.00 94.31 87 LEU A CA 1
ATOM 708 C C . LEU A 1 87 ? -9.206 2.334 10.707 1.00 94.31 87 LEU A C 1
ATOM 710 O O . LEU A 1 87 ? -9.969 2.390 9.744 1.00 94.31 87 LEU A O 1
ATOM 714 N N . SER A 1 88 ? -8.668 3.432 11.242 1.00 93.88 88 SER A N 1
ATOM 715 C CA . SER A 1 88 ? -8.725 4.713 10.537 1.00 93.88 88 SER A CA 1
ATOM 716 C C . SER A 1 88 ? -7.832 4.656 9.294 1.00 93.88 88 SER A C 1
ATOM 718 O O . SER A 1 88 ? -6.770 4.027 9.313 1.00 93.88 88 SER A O 1
ATOM 720 N N . LEU A 1 89 ? -8.245 5.338 8.218 1.00 93.69 89 LEU A N 1
ATOM 721 C CA . LEU A 1 89 ? -7.477 5.391 6.968 1.00 93.69 89 LEU A CA 1
ATOM 722 C C . LEU A 1 89 ? -6.036 5.854 7.226 1.00 93.69 89 LEU A C 1
ATOM 724 O O . LEU A 1 89 ? -5.093 5.232 6.749 1.00 93.69 89 LEU A O 1
ATOM 728 N N . SER A 1 90 ? -5.866 6.881 8.060 1.00 94.12 90 SER A N 1
ATOM 729 C CA . SER A 1 90 ? -4.557 7.405 8.459 1.00 94.12 90 SER A CA 1
ATOM 730 C C . SER A 1 90 ? -3.677 6.352 9.141 1.00 94.12 90 SER A C 1
ATOM 732 O O . SER A 1 90 ? -2.483 6.280 8.858 1.00 94.12 90 SER A O 1
ATOM 734 N N . SER A 1 91 ? -4.252 5.505 10.005 1.00 94.38 91 SER A N 1
ATOM 735 C CA . SER A 1 91 ? -3.509 4.422 10.664 1.00 94.38 91 SER A CA 1
ATOM 736 C C . SER A 1 91 ? -3.057 3.358 9.665 1.00 94.38 91 SER A C 1
ATOM 738 O O . SER A 1 91 ? -1.918 2.903 9.738 1.00 94.38 91 SER A O 1
ATOM 740 N N . MET A 1 92 ? -3.926 2.980 8.720 1.00 96.06 92 MET A N 1
ATOM 741 C CA . MET A 1 92 ? -3.587 2.000 7.682 1.00 96.06 92 MET A CA 1
ATOM 742 C C . MET A 1 92 ? -2.495 2.529 6.747 1.00 96.06 92 MET A C 1
ATOM 744 O O . MET A 1 92 ? -1.512 1.842 6.478 1.00 96.06 92 MET A O 1
ATOM 748 N N . VAL A 1 93 ? -2.621 3.780 6.302 1.00 96.00 93 VAL A N 1
ATOM 749 C CA . VAL A 1 93 ? -1.612 4.428 5.458 1.00 96.00 93 VAL A CA 1
ATOM 750 C C . VAL A 1 93 ? -0.269 4.509 6.178 1.00 96.00 93 VAL A C 1
ATOM 752 O O . VAL A 1 93 ? 0.738 4.098 5.608 1.00 96.00 93 VAL A O 1
ATOM 755 N N . GLY A 1 94 ? -0.245 4.968 7.434 1.00 95.56 94 GLY A N 1
ATOM 756 C CA . GLY A 1 94 ? 0.995 5.062 8.210 1.00 95.56 94 GLY A CA 1
ATOM 757 C C . GLY A 1 94 ? 1.662 3.701 8.437 1.00 95.56 94 GLY A C 1
ATOM 758 O O . GLY A 1 94 ? 2.890 3.600 8.449 1.00 95.56 94 GLY A O 1
ATOM 759 N N . LEU A 1 95 ? 0.867 2.633 8.561 1.00 95.62 95 LEU A N 1
ATOM 760 C CA . LEU A 1 95 ? 1.366 1.264 8.653 1.00 95.62 95 LEU A CA 1
ATOM 761 C C . LEU A 1 95 ? 2.085 0.841 7.364 1.00 95.62 95 LEU A C 1
ATOM 763 O O . LEU A 1 95 ? 3.230 0.385 7.415 1.00 95.62 95 LEU A O 1
ATOM 767 N N . LEU A 1 96 ? 1.420 1.016 6.218 1.00 96.25 96 LEU A N 1
ATOM 768 C CA . LEU A 1 96 ? 1.959 0.656 4.908 1.00 96.25 96 LEU A CA 1
ATOM 769 C C . LEU A 1 96 ? 3.200 1.489 4.569 1.00 96.25 96 LEU A C 1
ATOM 771 O O . LEU A 1 96 ? 4.215 0.942 4.138 1.00 96.25 96 LEU A O 1
ATOM 775 N N . GLU A 1 97 ? 3.149 2.801 4.795 1.00 95.12 97 GLU A N 1
ATOM 776 C CA . GLU A 1 97 ? 4.266 3.719 4.557 1.00 95.12 97 GLU A CA 1
ATOM 777 C C . GLU A 1 97 ? 5.516 3.281 5.320 1.00 95.12 97 GLU A C 1
ATOM 779 O O . GLU A 1 97 ? 6.585 3.093 4.734 1.00 95.12 97 GLU A O 1
ATOM 784 N N . LYS A 1 98 ? 5.373 3.057 6.628 1.00 94.56 98 LYS A N 1
ATOM 785 C CA . LYS A 1 98 ? 6.509 2.777 7.502 1.00 94.56 98 LYS A CA 1
ATOM 786 C C . LYS A 1 98 ? 7.063 1.365 7.329 1.00 94.56 98 LYS A C 1
ATOM 788 O O . LYS A 1 98 ? 8.282 1.189 7.349 1.00 94.56 98 LYS A O 1
ATOM 793 N N . HIS A 1 99 ? 6.190 0.367 7.183 1.00 94.88 99 HIS A N 1
ATOM 794 C CA . HIS A 1 99 ? 6.574 -1.045 7.282 1.00 94.88 99 HIS A CA 1
ATOM 795 C C . HIS A 1 99 ? 6.572 -1.800 5.949 1.00 94.88 99 HIS A C 1
ATOM 797 O O . HIS A 1 99 ? 7.176 -2.867 5.886 1.00 94.88 99 HIS A O 1
ATOM 803 N N . PHE A 1 100 ? 5.962 -1.272 4.884 1.00 95.50 100 PHE A N 1
ATOM 804 C CA . PHE A 1 100 ? 5.911 -1.932 3.575 1.00 95.50 100 PHE A CA 1
ATOM 805 C C . PHE A 1 100 ? 6.665 -1.160 2.488 1.00 95.50 100 PHE A C 1
ATOM 807 O O . PHE A 1 100 ? 7.619 -1.700 1.922 1.00 95.50 100 PHE A O 1
ATOM 814 N N . PHE A 1 101 ? 6.294 0.098 2.220 1.00 95.31 101 PHE A N 1
ATOM 815 C CA . PHE A 1 101 ? 6.773 0.817 1.032 1.00 95.31 101 PHE A CA 1
ATOM 816 C C . PHE A 1 101 ? 8.291 0.988 0.992 1.00 95.31 101 PHE A C 1
ATOM 818 O O . PHE A 1 101 ? 8.882 0.809 -0.067 1.00 95.31 101 PHE A O 1
ATOM 825 N N . ASN A 1 102 ? 8.938 1.243 2.131 1.00 92.56 102 ASN A N 1
ATOM 826 C CA . ASN A 1 102 ? 10.400 1.361 2.190 1.00 92.56 102 ASN A CA 1
ATOM 827 C C . ASN A 1 102 ? 11.106 0.098 1.665 1.00 92.56 102 ASN A C 1
ATOM 829 O O . ASN A 1 102 ? 12.009 0.185 0.834 1.00 92.56 102 ASN A O 1
ATOM 833 N N . LYS A 1 103 ? 10.656 -1.088 2.098 1.00 93.38 103 LYS A N 1
ATOM 834 C CA . LYS A 1 103 ? 11.209 -2.373 1.642 1.00 93.38 103 LYS A CA 1
ATOM 835 C C . LYS A 1 103 ? 10.860 -2.643 0.184 1.00 93.38 103 LYS A C 1
ATOM 837 O O . LYS A 1 103 ? 11.705 -3.088 -0.585 1.00 93.38 103 LYS A O 1
ATOM 842 N N . TRP A 1 104 ? 9.619 -2.361 -0.196 1.00 94.88 104 TRP A N 1
ATOM 843 C CA . TRP A 1 104 ? 9.134 -2.557 -1.556 1.00 94.88 104 TRP A CA 1
ATOM 844 C C . TRP A 1 104 ? 9.928 -1.717 -2.573 1.00 94.88 104 TRP A C 1
ATOM 846 O O . TRP A 1 104 ? 10.423 -2.256 -3.563 1.00 94.88 104 TRP A O 1
ATOM 856 N N . LEU A 1 105 ? 10.160 -0.432 -2.286 1.00 94.44 105 LEU A N 1
ATOM 857 C CA . LEU A 1 105 ? 10.990 0.452 -3.110 1.00 94.44 105 LEU A CA 1
ATOM 858 C C . LEU A 1 105 ? 12.458 0.007 -3.141 1.00 94.44 105 LEU A C 1
ATOM 860 O O . LEU A 1 105 ? 13.082 0.018 -4.200 1.00 94.44 105 LEU A O 1
ATOM 864 N N . GLN A 1 106 ? 13.011 -0.438 -2.009 1.00 92.88 106 GLN A N 1
ATOM 865 C CA . GLN A 1 106 ? 14.382 -0.953 -1.952 1.00 92.88 106 GLN A CA 1
ATOM 866 C C . GLN A 1 106 ? 14.573 -2.181 -2.857 1.00 92.88 106 GLN A C 1
ATOM 868 O O . GLN A 1 106 ? 15.565 -2.266 -3.584 1.00 92.88 106 GLN A O 1
ATOM 873 N N . VAL A 1 107 ? 13.619 -3.115 -2.839 1.00 93.44 107 VAL A N 1
ATOM 874 C CA . VAL A 1 107 ? 13.622 -4.305 -3.702 1.00 93.44 107 VAL A CA 1
ATOM 875 C C . VAL A 1 107 ? 13.548 -3.905 -5.172 1.00 93.44 107 VAL A C 1
ATOM 877 O O . VAL A 1 107 ? 14.313 -4.430 -5.978 1.00 93.44 107 VAL A O 1
ATOM 880 N N . LEU A 1 108 ? 12.702 -2.929 -5.515 1.00 92.81 108 LEU A N 1
ATOM 881 C CA . LEU A 1 108 ? 12.618 -2.388 -6.871 1.00 92.81 108 LEU A CA 1
ATOM 882 C C . LEU A 1 108 ? 13.957 -1.792 -7.334 1.00 92.81 108 LEU A C 1
ATOM 884 O O . LEU A 1 108 ? 14.433 -2.130 -8.416 1.00 92.81 108 LEU A O 1
ATOM 888 N N . CYS A 1 109 ? 14.593 -0.950 -6.515 1.00 90.94 109 CYS A N 1
ATOM 889 C CA . CYS A 1 109 ? 15.909 -0.378 -6.819 1.00 90.94 109 CYS A CA 1
ATOM 890 C C . CYS A 1 109 ? 16.977 -1.463 -7.026 1.00 90.94 109 CYS A C 1
ATOM 892 O O . CYS A 1 109 ? 17.769 -1.392 -7.969 1.00 90.94 109 CYS A O 1
ATOM 894 N N . SER A 1 110 ? 16.996 -2.476 -6.154 1.00 90.50 110 SER A N 1
ATOM 895 C CA . SER A 1 110 ? 17.941 -3.591 -6.245 1.00 90.50 110 SER A CA 1
ATOM 896 C C . SER A 1 110 ? 17.718 -4.425 -7.508 1.00 90.50 110 SER A C 1
ATOM 898 O O . SER A 1 110 ? 18.681 -4.758 -8.196 1.00 90.50 110 SER A O 1
ATOM 900 N N . TRP A 1 111 ? 16.463 -4.709 -7.860 1.00 89.75 111 TRP A N 1
ATOM 901 C CA . TRP A 1 111 ? 16.123 -5.461 -9.065 1.00 89.75 111 TRP A CA 1
ATOM 902 C C . TRP A 1 111 ? 16.478 -4.690 -10.338 1.00 89.75 111 TRP A C 1
ATOM 904 O O . TRP A 1 111 ? 17.083 -5.246 -11.251 1.00 89.75 111 TRP A O 1
ATOM 914 N N . LEU A 1 112 ? 16.202 -3.383 -10.368 1.00 86.94 112 LEU A N 1
ATOM 915 C CA . LEU A 1 112 ? 16.563 -2.522 -11.495 1.00 86.94 112 LEU A CA 1
ATOM 916 C C . LEU A 1 112 ? 18.075 -2.441 -11.732 1.00 86.94 112 LEU A C 1
ATOM 918 O O . LEU A 1 112 ? 18.503 -2.257 -12.867 1.00 86.94 112 LEU A O 1
ATOM 922 N N . SER A 1 113 ? 18.872 -2.608 -10.678 1.00 85.44 113 SER A N 1
ATOM 923 C CA . SER A 1 113 ? 20.335 -2.596 -10.759 1.00 85.44 113 SER A CA 1
ATOM 924 C C . SER A 1 113 ? 20.926 -3.939 -11.212 1.00 85.44 113 SER A C 1
ATOM 926 O O . SER A 1 113 ? 22.069 -3.979 -11.661 1.00 85.44 113 SER A O 1
ATOM 928 N N . ASN A 1 114 ? 20.167 -5.036 -11.109 1.00 81.56 114 ASN A N 1
ATOM 929 C CA . ASN A 1 114 ? 20.639 -6.407 -11.312 1.00 81.56 114 ASN A CA 1
ATOM 930 C C . ASN A 1 114 ? 19.886 -7.089 -12.470 1.00 81.56 114 ASN A C 1
ATOM 932 O O . ASN A 1 114 ? 18.985 -7.888 -12.235 1.00 81.56 114 ASN A O 1
ATOM 936 N N . ASN A 1 115 ? 20.281 -6.796 -13.717 1.00 74.19 115 ASN A N 1
ATOM 937 C CA . ASN A 1 115 ? 19.686 -7.339 -14.955 1.00 74.19 115 ASN A CA 1
ATOM 938 C C . ASN A 1 115 ? 18.146 -7.205 -15.011 1.00 74.19 115 ASN A C 1
ATOM 940 O O . ASN A 1 115 ? 17.426 -8.203 -14.911 1.00 74.19 115 ASN A O 1
ATOM 944 N N . PRO A 1 116 ? 17.621 -5.979 -15.182 1.00 79.56 116 PRO A N 1
ATOM 945 C CA . PRO A 1 116 ? 16.184 -5.736 -15.140 1.00 79.56 116 PRO A CA 1
ATOM 946 C C . PRO A 1 116 ? 15.429 -6.407 -16.292 1.00 79.56 116 PRO A C 1
ATOM 948 O O . PRO A 1 116 ? 15.733 -6.190 -17.466 1.00 79.56 116 PRO A O 1
ATOM 951 N N . ASN A 1 117 ? 14.360 -7.133 -15.952 1.00 84.56 117 ASN A N 1
ATOM 952 C CA . ASN A 1 117 ? 13.286 -7.466 -16.886 1.00 84.56 117 ASN A CA 1
ATOM 953 C C . ASN A 1 117 ? 12.113 -6.500 -16.659 1.00 84.56 117 ASN A C 1
ATOM 955 O O . ASN A 1 117 ? 11.343 -6.644 -15.709 1.00 84.56 117 ASN A O 1
ATOM 959 N N . TYR A 1 118 ? 11.971 -5.500 -17.530 1.00 83.19 118 TYR A N 1
ATOM 960 C CA . TYR A 1 118 ? 10.977 -4.436 -17.352 1.00 83.19 118 TYR A CA 1
ATOM 961 C C . TYR A 1 118 ? 9.528 -4.914 -17.489 1.00 83.19 118 TYR A C 1
ATOM 963 O O . TYR A 1 118 ? 8.627 -4.302 -16.910 1.00 83.19 118 TYR A O 1
ATOM 971 N N . GLU A 1 119 ? 9.287 -6.011 -18.210 1.00 83.00 119 GLU A N 1
ATOM 972 C CA . GLU A 1 119 ? 7.957 -6.611 -18.303 1.00 83.00 119 GLU A CA 1
ATOM 973 C C . GLU A 1 119 ? 7.548 -7.231 -16.961 1.00 83.00 119 GLU A C 1
ATOM 975 O O . GLU A 1 119 ? 6.449 -6.977 -16.461 1.00 83.00 119 GLU A O 1
ATOM 980 N N . GLU A 1 120 ? 8.450 -7.993 -16.340 1.00 88.62 120 GLU A N 1
ATOM 981 C CA . GLU A 1 120 ? 8.226 -8.577 -15.015 1.00 88.62 120 GLU A CA 1
ATOM 982 C C . GLU A 1 120 ? 8.097 -7.499 -13.937 1.00 88.62 120 GLU A C 1
ATOM 984 O O . GLU A 1 120 ? 7.185 -7.572 -13.116 1.00 88.62 120 GLU A O 1
ATOM 989 N N . ILE A 1 121 ? 8.933 -6.457 -13.981 1.00 89.69 121 ILE A N 1
ATOM 990 C CA . ILE A 1 121 ? 8.861 -5.316 -13.055 1.00 89.69 121 ILE A CA 1
ATOM 991 C C . ILE A 1 121 ? 7.511 -4.601 -13.172 1.00 89.69 121 ILE A C 1
ATOM 993 O O . ILE A 1 121 ? 6.890 -4.274 -12.159 1.00 89.69 121 ILE A O 1
ATOM 997 N N . THR A 1 122 ? 7.018 -4.401 -14.397 1.00 87.44 122 THR A N 1
ATOM 998 C CA . THR A 1 122 ? 5.707 -3.782 -14.635 1.00 87.44 122 THR A CA 1
ATOM 999 C C . THR A 1 122 ? 4.577 -4.650 -14.083 1.00 87.44 122 THR A C 1
ATOM 1001 O O . THR A 1 122 ? 3.701 -4.146 -13.379 1.00 87.44 122 THR A O 1
ATOM 1004 N N . LYS A 1 123 ? 4.601 -5.964 -14.351 1.00 89.50 123 LYS A N 1
ATOM 1005 C CA . LYS A 1 123 ? 3.615 -6.913 -13.806 1.00 89.50 123 LYS A CA 1
ATOM 1006 C C . LYS A 1 123 ? 3.647 -6.939 -12.279 1.00 89.50 123 LYS A C 1
ATOM 1008 O O . LYS A 1 123 ? 2.595 -6.915 -11.650 1.00 89.50 123 LYS A O 1
ATOM 1013 N N . TRP A 1 124 ? 4.839 -6.934 -11.689 1.00 92.56 124 TRP A N 1
ATOM 1014 C CA . TRP A 1 124 ? 5.045 -6.914 -10.245 1.00 92.56 124 TRP A CA 1
ATOM 1015 C C . TRP A 1 124 ? 4.487 -5.638 -9.604 1.00 92.56 124 TRP A C 1
ATOM 1017 O O . TRP A 1 124 ? 3.742 -5.720 -8.629 1.00 92.56 124 TRP A O 1
ATOM 1027 N N . TYR A 1 125 ? 4.770 -4.469 -10.186 1.00 93.00 125 TYR A N 1
ATOM 1028 C CA . TYR A 1 125 ? 4.209 -3.190 -9.742 1.00 93.00 125 TYR A CA 1
ATOM 1029 C C . TYR A 1 125 ? 2.679 -3.188 -9.792 1.00 93.00 125 TYR A C 1
ATOM 1031 O O . TYR A 1 125 ? 2.027 -2.849 -8.805 1.00 93.00 125 TYR A O 1
ATOM 1039 N N . LEU A 1 126 ? 2.104 -3.602 -10.926 1.00 90.94 126 LEU A N 1
ATOM 1040 C CA . LEU A 1 126 ? 0.653 -3.655 -11.107 1.00 90.94 126 LEU A CA 1
ATOM 1041 C C . LEU A 1 126 ? -0.006 -4.671 -10.169 1.00 90.94 126 LEU A C 1
ATOM 1043 O O . LEU A 1 126 ? -1.100 -4.407 -9.681 1.00 90.94 126 LEU A O 1
ATOM 1047 N N . GLY A 1 127 ? 0.664 -5.791 -9.886 1.00 91.50 127 GLY A N 1
ATOM 1048 C CA . GLY A 1 127 ? 0.212 -6.790 -8.921 1.00 91.50 127 GLY A CA 1
ATOM 1049 C C . GLY A 1 127 ? 0.064 -6.198 -7.523 1.00 91.50 127 GLY A C 1
ATOM 1050 O O . GLY A 1 127 ? -1.027 -6.232 -6.963 1.00 91.50 127 GLY A O 1
ATOM 1051 N N . TRP A 1 128 ? 1.119 -5.567 -6.997 1.00 93.50 128 TRP A N 1
ATOM 1052 C CA . TRP A 1 128 ? 1.066 -4.906 -5.686 1.00 93.50 128 TRP A CA 1
ATOM 1053 C C . TRP A 1 128 ? 0.073 -3.746 -5.649 1.00 93.50 128 TRP A C 1
ATOM 1055 O O . TRP A 1 128 ? -0.675 -3.609 -4.684 1.00 93.50 128 TRP A O 1
ATOM 1065 N N . LYS A 1 129 ? 0.016 -2.930 -6.707 1.00 92.38 129 LYS A N 1
ATOM 1066 C CA . LYS A 1 129 ? -0.969 -1.849 -6.801 1.00 92.38 129 LYS A CA 1
ATOM 1067 C C . LYS A 1 129 ? -2.402 -2.390 -6.774 1.00 92.38 129 LYS A C 1
ATOM 1069 O O . LYS A 1 129 ? -3.251 -1.807 -6.110 1.00 92.38 129 LYS A O 1
ATOM 1074 N N . GLY A 1 130 ? -2.665 -3.494 -7.474 1.00 92.94 130 GLY A N 1
ATOM 1075 C CA . GLY A 1 130 ? -3.983 -4.127 -7.551 1.00 92.94 130 GLY A CA 1
ATOM 1076 C C . GLY A 1 130 ? -4.477 -4.720 -6.230 1.00 92.94 130 GLY A C 1
ATOM 1077 O O . GLY A 1 130 ? -5.667 -4.986 -6.102 1.00 92.94 130 GLY A O 1
ATOM 1078 N N . MET A 1 131 ? -3.592 -4.901 -5.247 1.00 92.44 131 MET A N 1
ATOM 1079 C CA . MET A 1 131 ? -3.963 -5.336 -3.900 1.00 92.44 131 MET A CA 1
ATOM 1080 C C . MET A 1 131 ? -4.465 -4.201 -3.001 1.00 92.44 131 MET A C 1
ATOM 1082 O O . MET A 1 131 ? -5.040 -4.464 -1.947 1.00 92.44 131 MET A O 1
ATOM 1086 N N . LEU A 1 132 ? -4.222 -2.945 -3.378 1.00 94.12 132 LEU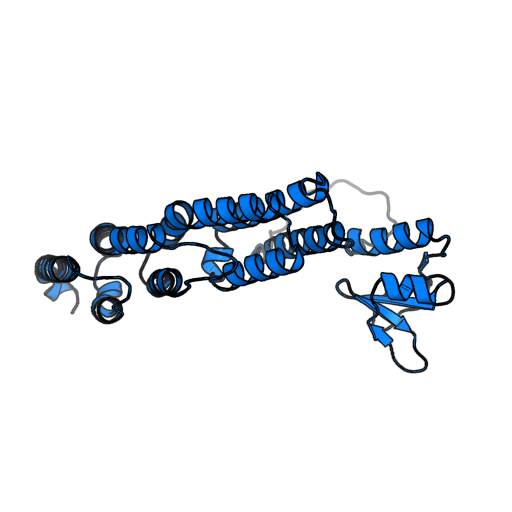 A N 1
ATOM 1087 C CA . LEU A 1 132 ? -4.666 -1.780 -2.621 1.00 94.12 132 LEU A CA 1
ATOM 1088 C C . LEU A 1 132 ? -6.098 -1.415 -3.025 1.00 94.12 132 LEU A C 1
ATOM 1090 O O . LEU A 1 132 ? -6.436 -1.398 -4.209 1.00 94.12 132 LEU A O 1
ATOM 1094 N N . SER A 1 133 ? -6.930 -1.077 -2.042 1.00 94.38 133 SER A N 1
ATOM 1095 C CA . SER A 1 133 ? -8.284 -0.576 -2.282 1.00 94.38 133 SER A CA 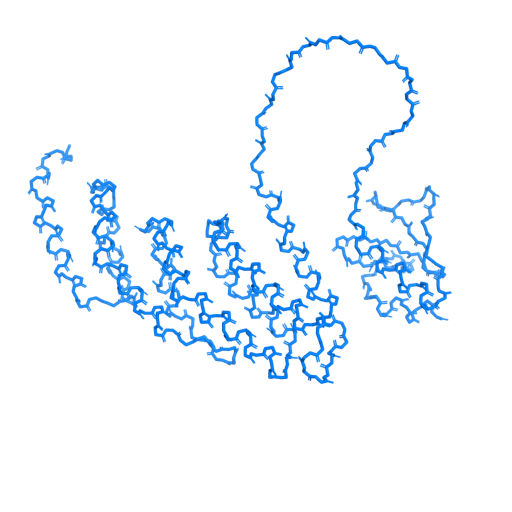1
ATOM 1096 C C . SER A 1 133 ? -8.269 0.786 -2.989 1.00 94.38 133 SER A C 1
ATOM 1098 O O . SER A 1 133 ? -7.295 1.542 -2.912 1.00 94.38 133 SER A O 1
ATOM 1100 N N . GLU A 1 134 ? -9.385 1.165 -3.616 1.00 91.31 134 GLU A N 1
ATOM 1101 C CA . GLU A 1 134 ? -9.532 2.506 -4.201 1.00 91.31 134 GLU A CA 1
ATOM 1102 C C . GLU A 1 134 ? -9.347 3.621 -3.161 1.00 91.31 134 GLU A C 1
ATOM 1104 O O . GLU A 1 134 ? -8.771 4.668 -3.463 1.00 91.31 134 GLU A O 1
ATOM 1109 N N . GLN A 1 135 ? -9.772 3.385 -1.916 1.00 92.50 135 GLN A N 1
ATOM 1110 C CA . GLN A 1 135 ? -9.634 4.348 -0.829 1.00 92.50 135 GLN A CA 1
ATOM 1111 C C . GLN A 1 135 ? -8.158 4.608 -0.504 1.00 92.50 135 GLN A C 1
ATOM 1113 O O . GLN A 1 135 ? -7.751 5.766 -0.396 1.00 92.50 135 GLN A O 1
ATOM 1118 N N . LEU A 1 136 ? -7.335 3.560 -0.421 1.00 93.88 136 LEU A N 1
ATOM 1119 C CA . LEU A 1 136 ? -5.893 3.705 -0.217 1.00 93.88 136 LEU A CA 1
ATOM 1120 C C . LEU A 1 136 ? -5.210 4.328 -1.431 1.00 93.88 136 LEU A C 1
ATOM 1122 O O . LEU A 1 136 ? -4.400 5.236 -1.271 1.00 93.88 136 LEU A O 1
ATOM 1126 N N . LEU A 1 137 ? -5.570 3.898 -2.642 1.00 93.00 137 LEU A N 1
ATOM 1127 C CA . LEU A 1 137 ? -5.024 4.451 -3.883 1.00 93.00 137 LEU A CA 1
ATOM 1128 C C . LEU A 1 137 ? -5.346 5.940 -4.056 1.00 93.00 137 LEU A C 1
ATOM 1130 O O . LEU A 1 137 ? -4.570 6.664 -4.674 1.00 93.00 137 LEU A O 1
ATOM 1134 N N . SER A 1 138 ? -6.464 6.415 -3.505 1.00 91.62 138 SER A N 1
ATOM 1135 C CA . SER A 1 138 ? -6.825 7.833 -3.528 1.00 91.62 138 SER A CA 1
ATOM 1136 C C . SER A 1 138 ? -5.993 8.691 -2.561 1.00 91.62 138 SER A C 1
ATOM 1138 O O . SER A 1 138 ? -5.882 9.902 -2.766 1.00 91.62 138 SER A O 1
ATOM 1140 N N . HIS A 1 139 ? -5.378 8.079 -1.542 1.00 94.38 139 HIS A N 1
ATOM 1141 C CA . HIS A 1 139 ? -4.681 8.786 -0.473 1.00 94.38 139 HIS A CA 1
ATOM 1142 C C . HIS A 1 139 ? -3.337 9.378 -0.949 1.00 94.38 139 HIS A C 1
ATOM 1144 O O . HIS A 1 139 ? -2.536 8.662 -1.559 1.00 94.38 139 HIS A O 1
ATOM 1150 N N . PRO A 1 140 ? -3.021 10.651 -0.628 1.00 93.00 140 PRO A N 1
ATOM 1151 C CA . PRO A 1 140 ? -1.853 11.355 -1.170 1.00 93.00 140 PRO A CA 1
ATOM 1152 C C . PRO A 1 140 ? -0.520 10.653 -0.884 1.00 93.00 140 PRO A C 1
ATOM 1154 O O . PRO A 1 140 ? 0.283 10.492 -1.795 1.00 93.00 140 PRO A O 1
ATOM 1157 N N . VAL A 1 141 ? -0.315 10.155 0.339 1.00 94.94 141 VAL A N 1
ATOM 1158 C CA . VAL A 1 141 ? 0.920 9.439 0.725 1.00 94.94 141 VAL A CA 1
ATOM 1159 C C . VAL A 1 141 ? 1.124 8.160 -0.097 1.00 94.94 141 VAL A C 1
ATOM 1161 O O . VAL A 1 141 ? 2.230 7.860 -0.536 1.00 94.94 141 VAL A O 1
ATOM 1164 N N . ILE A 1 142 ? 0.051 7.405 -0.354 1.00 95.00 142 ILE A N 1
ATOM 1165 C CA . ILE A 1 142 ? 0.126 6.170 -1.146 1.00 95.00 142 ILE A CA 1
ATOM 1166 C C . ILE A 1 142 ? 0.437 6.509 -2.605 1.00 95.00 142 ILE A C 1
ATOM 1168 O O . ILE A 1 142 ? 1.306 5.885 -3.214 1.00 95.00 142 ILE A O 1
ATOM 1172 N N . LYS A 1 143 ? -0.223 7.538 -3.155 1.00 93.00 143 LYS A N 1
ATOM 1173 C CA . LYS A 1 143 ? 0.066 8.049 -4.502 1.00 93.00 143 LYS A CA 1
ATOM 1174 C C . LYS A 1 143 ? 1.509 8.499 -4.644 1.00 93.00 143 LYS A C 1
ATOM 1176 O O . LYS A 1 143 ? 2.128 8.211 -5.664 1.00 93.00 143 LYS A O 1
ATOM 1181 N N . GLU A 1 144 ? 2.045 9.193 -3.648 1.00 94.19 144 GLU A N 1
ATOM 1182 C CA . GLU A 1 144 ? 3.437 9.629 -3.637 1.00 94.19 144 GLU A CA 1
ATOM 1183 C C . GLU A 1 144 ? 4.380 8.427 -3.720 1.00 94.19 144 GLU A C 1
ATOM 1185 O O . GLU A 1 144 ? 5.221 8.384 -4.612 1.00 94.19 144 GLU A O 1
ATOM 1190 N N . LYS A 1 145 ? 4.173 7.393 -2.895 1.00 94.81 145 LYS A N 1
ATOM 1191 C CA . LYS A 1 145 ? 5.001 6.175 -2.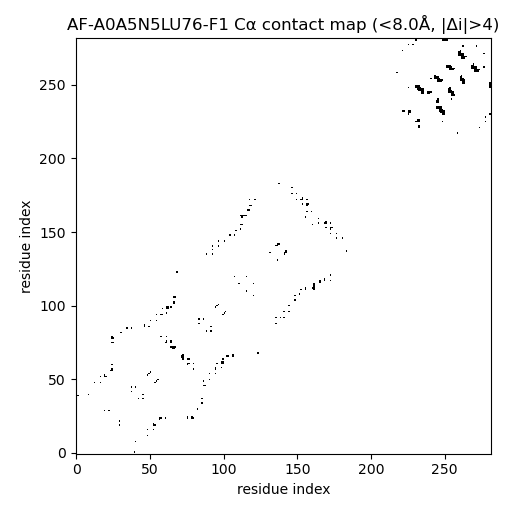920 1.00 94.81 145 LYS A CA 1
ATOM 1192 C C . LYS A 1 145 ? 4.894 5.393 -4.230 1.00 94.81 145 LYS A C 1
ATOM 1194 O O . LYS A 1 145 ? 5.888 4.855 -4.718 1.00 94.81 145 LYS A O 1
ATOM 1199 N N . LEU A 1 146 ? 3.710 5.352 -4.837 1.00 94.19 146 LEU A N 1
ATOM 1200 C CA . LEU A 1 146 ? 3.518 4.746 -6.156 1.00 94.19 146 LEU A CA 1
ATOM 1201 C C . LEU A 1 146 ? 4.182 5.562 -7.275 1.00 94.19 146 LEU A C 1
ATOM 1203 O O . LEU A 1 146 ? 4.729 4.968 -8.204 1.00 94.19 146 LEU A O 1
ATOM 1207 N N . ASN A 1 147 ? 4.157 6.895 -7.195 1.00 93.00 147 ASN A N 1
ATOM 1208 C CA . ASN A 1 147 ? 4.858 7.773 -8.134 1.00 93.00 147 ASN A CA 1
ATOM 1209 C C . ASN A 1 147 ? 6.379 7.688 -7.961 1.00 93.00 147 ASN A C 1
ATOM 1211 O O . ASN A 1 147 ? 7.088 7.649 -8.961 1.00 93.00 147 ASN A O 1
ATOM 1215 N N . GLU A 1 148 ? 6.869 7.575 -6.727 1.00 94.31 148 GLU A N 1
ATOM 1216 C CA . GLU A 1 148 ? 8.284 7.368 -6.411 1.00 94.31 148 GLU A CA 1
ATOM 1217 C C . GLU A 1 148 ? 8.817 6.105 -7.108 1.00 94.31 148 GLU A C 1
ATOM 1219 O O . GLU A 1 148 ? 9.848 6.150 -7.778 1.00 94.31 148 GLU A O 1
ATOM 1224 N N . ALA A 1 149 ? 8.065 4.999 -7.058 1.00 93.56 149 ALA A N 1
ATOM 1225 C CA . ALA A 1 149 ? 8.405 3.779 -7.792 1.00 93.56 149 ALA A CA 1
ATOM 1226 C C . ALA A 1 149 ? 8.463 3.987 -9.313 1.00 93.56 149 ALA A C 1
ATOM 1228 O O . ALA A 1 149 ? 9.401 3.521 -9.963 1.00 93.56 149 ALA A O 1
ATOM 1229 N N . LEU A 1 150 ? 7.489 4.698 -9.889 1.00 90.69 150 LEU A N 1
ATOM 1230 C CA . LEU A 1 150 ? 7.482 5.009 -11.323 1.00 90.69 150 LEU A CA 1
ATOM 1231 C C . LEU A 1 150 ? 8.678 5.886 -11.710 1.00 90.69 150 LEU A C 1
ATOM 1233 O O . LEU A 1 150 ? 9.316 5.646 -12.734 1.00 90.69 150 LEU A O 1
ATOM 1237 N N . ASP A 1 151 ? 9.028 6.876 -10.891 1.00 90.56 151 ASP A N 1
ATOM 1238 C CA . ASP A 1 151 ? 10.188 7.737 -11.123 1.00 90.56 151 ASP A CA 1
ATOM 1239 C C . ASP A 1 151 ? 11.503 6.949 -11.047 1.00 90.56 151 ASP A C 1
ATOM 1241 O O . ASP A 1 151 ? 12.389 7.159 -11.879 1.00 90.56 151 ASP A O 1
ATOM 1245 N N . ILE A 1 152 ? 11.621 5.994 -10.118 1.00 90.44 152 ILE A N 1
ATOM 1246 C CA . ILE A 1 152 ? 12.763 5.072 -10.039 1.00 90.44 152 ILE A CA 1
ATOM 1247 C C . ILE A 1 152 ? 12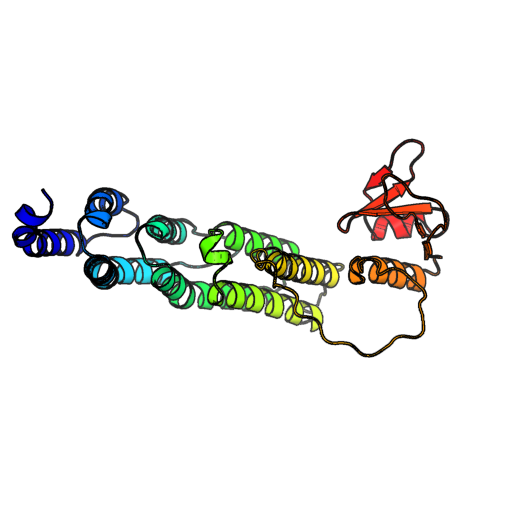.877 4.242 -11.328 1.00 90.44 152 ILE A C 1
ATOM 1249 O O . ILE A 1 152 ? 13.961 4.169 -11.913 1.00 90.44 152 ILE A O 1
ATOM 1253 N N . MET A 1 153 ? 11.770 3.672 -11.822 1.00 89.06 153 MET A N 1
ATOM 1254 C CA . MET A 1 153 ? 11.764 2.918 -13.083 1.00 89.06 153 MET A CA 1
ATOM 1255 C C . MET A 1 153 ? 12.161 3.802 -14.271 1.00 89.06 153 MET A C 1
ATOM 1257 O O . MET A 1 153 ? 13.034 3.421 -15.050 1.00 89.06 153 MET A O 1
ATOM 1261 N N . ASN A 1 154 ? 11.586 5.004 -14.389 1.00 86.56 154 ASN A N 1
ATOM 1262 C CA . ASN A 1 154 ? 11.922 5.953 -15.454 1.00 86.56 154 ASN A CA 1
ATOM 1263 C C . ASN A 1 154 ? 13.411 6.318 -15.441 1.00 86.56 154 ASN A C 1
ATOM 1265 O O . ASN A 1 154 ? 14.051 6.343 -16.491 1.00 86.56 154 ASN A O 1
ATOM 1269 N N . ARG A 1 155 ? 13.989 6.567 -14.259 1.00 85.88 155 ARG A N 1
ATOM 1270 C CA . ARG A 1 155 ? 15.417 6.889 -14.117 1.00 85.88 155 ARG A CA 1
ATOM 1271 C C . ARG A 1 155 ? 16.314 5.716 -14.496 1.00 85.88 155 ARG A C 1
ATOM 1273 O O . ARG A 1 155 ? 17.289 5.920 -15.220 1.00 85.88 155 ARG A O 1
ATOM 1280 N N . ALA A 1 156 ? 15.995 4.501 -14.054 1.00 84.81 156 ALA A N 1
ATOM 1281 C CA . ALA A 1 156 ? 16.762 3.304 -14.405 1.00 84.81 156 ALA A CA 1
ATOM 1282 C C . ALA A 1 156 ? 16.773 3.072 -15.925 1.00 84.81 156 ALA A C 1
ATOM 1284 O O . ALA A 1 156 ? 17.808 2.807 -16.530 1.00 84.81 156 ALA A O 1
ATOM 1285 N N . VAL A 1 157 ? 15.621 3.271 -16.559 1.00 78.88 157 VAL A N 1
ATOM 1286 C CA . VAL A 1 157 ? 15.450 3.125 -18.003 1.00 78.88 157 VAL A CA 1
ATOM 1287 C C . VAL A 1 157 ? 16.120 4.260 -18.792 1.00 78.88 157 VAL A C 1
ATOM 1289 O O . VAL A 1 157 ? 16.682 4.030 -19.859 1.00 78.88 157 VAL A O 1
ATOM 1292 N N . ALA A 1 158 ? 16.105 5.495 -18.290 1.00 76.62 158 ALA A N 1
ATOM 1293 C CA . ALA A 1 158 ? 16.763 6.624 -18.949 1.00 76.62 158 ALA A CA 1
ATOM 1294 C C . ALA A 1 158 ? 18.296 6.540 -18.874 1.00 76.62 158 ALA A C 1
ATOM 1296 O O . ALA A 1 158 ? 18.976 6.853 -19.850 1.00 76.62 158 ALA A O 1
ATOM 1297 N N . SER A 1 159 ? 18.826 6.101 -17.731 1.00 71.88 159 SER A N 1
ATOM 1298 C CA . SER A 1 159 ? 20.264 6.091 -17.434 1.00 71.88 159 SER A CA 1
ATOM 1299 C C . SER A 1 159 ? 21.052 4.968 -18.109 1.00 71.88 159 SER A C 1
ATOM 1301 O O . SER A 1 159 ? 22.274 5.057 -18.174 1.00 71.88 159 SER A O 1
ATOM 1303 N N . GLY A 1 160 ? 20.401 3.913 -18.613 1.00 64.19 160 GLY A N 1
ATOM 1304 C CA . GLY A 1 160 ? 21.132 2.775 -19.185 1.00 64.19 160 GLY A CA 1
ATOM 1305 C C . GLY A 1 160 ? 21.892 1.940 -18.145 1.00 64.19 160 GLY A C 1
ATOM 1306 O O . GLY A 1 160 ? 22.717 1.108 -18.525 1.00 64.19 160 GLY A O 1
ATOM 1307 N N . LEU A 1 161 ? 21.638 2.160 -16.847 1.00 54.66 161 LEU A N 1
ATOM 1308 C CA . LEU A 1 161 ? 22.236 1.406 -15.745 1.00 54.66 161 LEU A CA 1
ATOM 1309 C C . LEU A 1 161 ? 21.776 -0.056 -15.840 1.00 54.66 161 LEU A C 1
ATOM 1311 O O . LEU A 1 161 ? 20.644 -0.380 -15.500 1.00 54.66 161 LEU A O 1
ATOM 1315 N N . GLY A 1 162 ? 22.639 -0.919 -16.377 1.00 53.31 162 GLY A N 1
ATOM 1316 C CA . GLY A 1 162 ? 22.320 -2.322 -16.662 1.00 53.31 162 GLY A CA 1
ATOM 1317 C C . GLY A 1 162 ? 23.004 -2.899 -17.904 1.00 53.31 162 GLY A C 1
ATOM 1318 O O . GLY A 1 162 ? 22.866 -4.090 -18.161 1.00 53.31 162 GLY A O 1
ATOM 1319 N N . GLY A 1 163 ? 23.743 -2.095 -18.683 1.00 51.59 163 GLY A N 1
ATOM 1320 C CA . GLY A 1 163 ? 24.592 -2.559 -19.798 1.00 51.59 163 GLY A CA 1
ATOM 1321 C C . GLY A 1 163 ? 23.831 -3.029 -21.047 1.00 51.59 163 GLY A C 1
ATOM 1322 O O . GLY A 1 163 ? 24.325 -2.864 -22.158 1.00 51.59 163 GLY A O 1
ATOM 1323 N N . TYR A 1 164 ? 22.600 -3.515 -20.882 1.00 53.88 164 TYR A N 1
ATOM 1324 C CA . TYR A 1 164 ? 21.672 -3.887 -21.942 1.00 53.88 164 TYR A CA 1
ATOM 1325 C C . TYR A 1 164 ? 20.338 -3.169 -21.728 1.00 53.88 164 TYR A C 1
ATOM 1327 O O . TYR A 1 164 ? 19.551 -3.506 -20.846 1.00 53.88 164 TYR A O 1
ATOM 1335 N N . MET A 1 165 ? 20.069 -2.159 -22.553 1.00 60.00 165 MET A N 1
ATOM 1336 C CA . MET A 1 165 ? 18.739 -1.560 -22.653 1.00 60.00 165 MET A CA 1
ATOM 1337 C C . MET A 1 165 ? 17.843 -2.516 -23.441 1.00 60.00 165 MET A C 1
ATOM 1339 O O . MET A 1 165 ? 18.050 -2.697 -24.641 1.00 60.00 165 MET A O 1
ATOM 1343 N N . GLN A 1 166 ? 16.854 -3.128 -22.784 1.00 63.34 166 GLN A N 1
ATOM 1344 C CA . GLN A 1 166 ? 15.842 -3.914 -23.491 1.00 63.34 166 GLN A CA 1
ATOM 1345 C C . GLN A 1 166 ? 15.082 -3.003 -24.481 1.00 63.34 166 GLN A C 1
ATOM 1347 O O . GLN A 1 166 ? 14.540 -1.974 -24.060 1.00 63.34 166 GLN A O 1
ATOM 1352 N N . PRO A 1 167 ? 15.028 -3.338 -25.785 1.00 62.03 167 PRO A N 1
ATOM 1353 C CA . PRO A 1 167 ? 14.265 -2.565 -26.762 1.00 62.03 167 PRO A CA 1
ATOM 1354 C C . PRO A 1 167 ? 12.789 -2.451 -26.351 1.00 62.03 167 PRO A C 1
ATOM 1356 O O . PRO A 1 167 ? 12.170 -3.448 -25.991 1.00 62.03 167 PRO A O 1
ATOM 1359 N N . GLY A 1 168 ? 12.212 -1.246 -26.386 1.00 69.50 168 GLY A N 1
ATOM 1360 C CA . GLY A 1 168 ? 10.815 -1.009 -25.994 1.00 69.50 168 GLY A CA 1
ATOM 1361 C C . GLY A 1 168 ? 10.586 -0.729 -24.501 1.00 69.50 168 GLY A C 1
ATOM 1362 O O . GLY A 1 168 ? 9.495 -0.307 -24.119 1.00 69.50 168 GLY A O 1
ATOM 1363 N N . ALA A 1 169 ? 11.583 -0.936 -23.630 1.00 70.50 169 ALA A N 1
ATOM 1364 C CA . ALA A 1 169 ? 11.430 -0.699 -22.191 1.00 70.50 169 ALA A CA 1
ATOM 1365 C C . ALA A 1 169 ? 11.192 0.784 -21.851 1.00 70.50 169 ALA A C 1
ATOM 1367 O O . ALA A 1 169 ? 10.380 1.094 -20.980 1.00 70.50 169 ALA A O 1
ATOM 1368 N N . LYS A 1 170 ? 11.857 1.697 -22.576 1.00 71.25 170 LYS A N 1
ATOM 1369 C CA . LYS A 1 170 ? 11.668 3.157 -22.472 1.00 71.25 170 LYS A CA 1
ATOM 1370 C C . LYS A 1 170 ? 10.224 3.547 -22.726 1.00 71.25 170 LYS A C 1
ATOM 1372 O O . LYS A 1 170 ? 9.609 4.236 -21.917 1.00 71.25 170 LYS A O 1
ATOM 1377 N N . GLU A 1 171 ? 9.677 3.055 -23.822 1.00 73.00 171 GLU A N 1
ATOM 1378 C CA . GLU A 1 171 ? 8.334 3.357 -24.281 1.00 73.00 171 GLU A CA 1
ATOM 1379 C C . GLU A 1 171 ? 7.279 2.741 -23.352 1.00 73.00 171 GLU A C 1
ATOM 1381 O O . GLU A 1 171 ? 6.320 3.419 -22.979 1.00 73.00 171 GLU A O 1
ATOM 1386 N N . ASN A 1 172 ? 7.480 1.494 -22.914 1.00 72.88 172 ASN A N 1
ATOM 1387 C CA . ASN A 1 172 ? 6.559 0.793 -22.016 1.00 72.88 172 ASN A CA 1
ATOM 1388 C C . ASN A 1 172 ? 6.465 1.455 -20.633 1.00 72.88 172 ASN A C 1
ATOM 1390 O O . ASN A 1 172 ? 5.362 1.672 -20.128 1.00 72.88 172 ASN A O 1
ATOM 1394 N N . ILE A 1 173 ? 7.600 1.818 -20.027 1.00 77.50 173 ILE A N 1
ATOM 1395 C CA . ILE A 1 173 ? 7.623 2.460 -18.703 1.00 77.50 173 ILE A CA 1
ATOM 1396 C C . ILE A 1 173 ? 7.104 3.905 -18.776 1.00 77.50 173 ILE A C 1
ATOM 1398 O O . ILE A 1 173 ? 6.352 4.338 -17.895 1.00 77.50 173 ILE A O 1
ATOM 1402 N N . ALA A 1 174 ? 7.404 4.631 -19.859 1.00 74.56 174 ALA A N 1
ATOM 1403 C CA . ALA A 1 174 ? 6.817 5.946 -20.108 1.00 74.56 174 ALA A CA 1
ATOM 1404 C C . ALA A 1 174 ? 5.288 5.866 -20.270 1.00 74.56 174 ALA A C 1
ATOM 1406 O O . ALA A 1 174 ? 4.559 6.688 -19.707 1.00 74.56 174 ALA A O 1
ATOM 1407 N N . TYR A 1 175 ? 4.787 4.855 -20.989 1.00 75.44 175 TYR A N 1
ATOM 1408 C CA . TYR A 1 175 ? 3.353 4.607 -21.131 1.00 75.44 175 TYR A CA 1
ATOM 1409 C C . TYR A 1 175 ? 2.696 4.296 -19.783 1.00 75.44 175 TYR A C 1
ATOM 1411 O O . TYR A 1 175 ? 1.715 4.954 -19.426 1.00 75.44 175 TYR A O 1
ATOM 1419 N N . LEU A 1 176 ? 3.264 3.366 -19.006 1.00 76.12 176 LEU A N 1
ATOM 1420 C CA . LEU A 1 176 ? 2.791 3.033 -17.660 1.00 76.12 176 LEU A CA 1
ATOM 1421 C C . LEU A 1 176 ? 2.682 4.300 -16.804 1.00 76.12 176 LEU A C 1
ATOM 1423 O O . LEU A 1 176 ? 1.596 4.637 -16.338 1.00 76.12 176 LEU A O 1
ATOM 1427 N N . THR A 1 177 ? 3.764 5.071 -16.699 1.00 79.88 177 THR A N 1
ATOM 1428 C CA . THR A 1 177 ? 3.803 6.314 -15.913 1.00 79.88 177 THR A CA 1
ATOM 1429 C C . THR A 1 177 ? 2.717 7.297 -16.345 1.00 79.88 177 THR A C 1
ATOM 1431 O O . THR A 1 177 ? 1.996 7.854 -15.515 1.00 79.88 177 THR A O 1
ATOM 1434 N N . GLN A 1 178 ? 2.551 7.491 -17.655 1.00 76.88 178 GLN A N 1
ATOM 1435 C CA . GLN A 1 178 ? 1.555 8.407 -18.196 1.00 76.88 178 GLN A CA 1
ATOM 1436 C C . GLN A 1 178 ? 0.119 7.946 -17.922 1.00 76.88 178 GLN A C 1
ATOM 1438 O O . GLN A 1 178 ? -0.746 8.786 -17.657 1.00 76.88 178 GLN A O 1
ATOM 1443 N N . THR A 1 179 ? -0.155 6.642 -18.023 1.00 75.50 179 THR A N 1
ATOM 1444 C CA . THR A 1 179 ? -1.484 6.084 -17.736 1.00 75.50 179 THR A CA 1
ATOM 1445 C C . THR A 1 179 ? -1.838 6.185 -16.261 1.00 75.50 179 THR A C 1
ATOM 1447 O O . THR A 1 179 ? -2.956 6.575 -15.928 1.00 75.50 179 THR A O 1
ATOM 1450 N N . GLU A 1 180 ? -0.879 5.913 -15.383 1.00 78.81 180 GLU A N 1
ATOM 1451 C CA . GLU A 1 180 ? -1.099 5.899 -13.943 1.00 78.81 180 GLU A CA 1
ATOM 1452 C C . GLU A 1 180 ? -1.296 7.322 -13.407 1.00 78.81 180 GLU A C 1
ATOM 1454 O O . GLU A 1 180 ? -2.280 7.564 -12.711 1.00 78.81 180 GLU A O 1
ATOM 1459 N N . ARG A 1 181 ? -0.499 8.299 -13.869 1.00 78.31 181 ARG A N 1
ATOM 1460 C CA . ARG A 1 181 ? -0.708 9.722 -13.539 1.00 78.31 181 ARG A CA 1
ATOM 1461 C C . ARG A 1 181 ? -2.002 10.303 -14.109 1.00 78.31 181 ARG A C 1
ATOM 1463 O O . ARG A 1 181 ? -2.535 11.252 -13.555 1.00 78.31 181 ARG A O 1
ATOM 1470 N N . ARG A 1 182 ? -2.535 9.774 -15.219 1.00 69.00 182 ARG A N 1
ATOM 1471 C CA . ARG A 1 182 ? -3.826 10.236 -15.776 1.00 69.00 182 ARG A CA 1
ATOM 1472 C C . ARG A 1 182 ? -5.032 9.734 -15.005 1.00 69.00 182 ARG A C 1
ATOM 1474 O O . ARG A 1 182 ? -6.022 10.457 -14.933 1.00 69.00 182 ARG A O 1
ATOM 1481 N N . LYS A 1 183 ? -4.965 8.521 -14.454 1.00 63.12 183 LYS A N 1
ATOM 1482 C CA . LYS A 1 183 ? -6.030 8.005 -13.585 1.00 63.12 183 LYS A CA 1
ATOM 1483 C C . LYS A 1 183 ? -6.211 8.888 -12.348 1.00 63.12 183 LYS A C 1
ATOM 1485 O O . LYS A 1 183 ? -7.339 9.044 -11.898 1.00 63.12 183 LYS A O 1
ATOM 1490 N N . ASP A 1 184 ? -5.146 9.539 -11.878 1.00 56.44 184 ASP A N 1
ATOM 1491 C CA . ASP A 1 184 ? -5.228 10.493 -10.768 1.00 56.44 184 ASP A CA 1
ATOM 1492 C C . ASP A 1 184 ? -6.069 11.739 -11.094 1.00 56.44 184 ASP A C 1
ATOM 1494 O O . ASP A 1 184 ? -6.808 12.199 -10.227 1.00 56.44 184 ASP A O 1
ATOM 1498 N N . PHE A 1 185 ? -6.028 12.242 -12.335 1.00 50.16 185 PHE A N 1
ATOM 1499 C CA . PHE A 1 185 ? -6.823 13.403 -12.775 1.00 50.16 185 PHE A CA 1
ATOM 1500 C C . PHE A 1 185 ? -8.299 13.078 -13.058 1.00 50.16 185 PHE A C 1
ATOM 1502 O O . PHE A 1 185 ? -9.114 13.985 -13.175 1.00 50.16 185 PHE A O 1
ATOM 1509 N N . GLN A 1 186 ? -8.671 11.801 -13.197 1.00 49.12 186 GLN A N 1
ATOM 1510 C CA . GLN A 1 186 ? -10.070 11.404 -13.423 1.00 49.12 186 GLN A CA 1
ATOM 1511 C C . GLN A 1 186 ? -10.879 11.237 -12.127 1.00 49.12 186 GLN A C 1
ATOM 1513 O O . GLN A 1 186 ? -12.100 11.148 -12.200 1.00 49.12 186 GLN A O 1
ATOM 1518 N N . TYR A 1 187 ? -10.227 11.216 -10.959 1.00 45.56 187 TYR A N 1
ATOM 1519 C CA . TYR A 1 187 ? -10.875 11.081 -9.646 1.00 45.56 187 TYR A CA 1
ATOM 1520 C C . TYR A 1 187 ? -11.126 12.423 -8.932 1.00 45.56 187 TYR A C 1
ATOM 1522 O O . TYR A 1 187 ? -11.494 12.425 -7.756 1.00 45.56 187 TYR A O 1
ATOM 1530 N N . GLU A 1 188 ? -10.951 13.568 -9.602 1.00 38.88 188 GLU A N 1
ATOM 1531 C CA . GLU A 1 188 ? -11.426 14.839 -9.046 1.00 38.88 188 GLU A CA 1
ATOM 1532 C C . GLU A 1 188 ? -12.968 14.849 -9.013 1.00 38.88 188 GLU A C 1
ATOM 1534 O O . GLU A 1 188 ? -13.605 14.627 -10.048 1.00 38.88 188 GLU A O 1
ATOM 1539 N N . PRO A 1 189 ? -13.603 15.079 -7.845 1.00 40.59 189 PRO A N 1
ATOM 1540 C CA . PRO A 1 189 ? -15.052 15.206 -7.774 1.00 40.59 189 PRO A CA 1
ATOM 1541 C C . PRO A 1 189 ? -15.503 16.414 -8.614 1.00 40.59 189 PRO A C 1
ATOM 1543 O O . PRO A 1 189 ? -14.811 17.435 -8.632 1.00 40.59 189 PRO A O 1
ATOM 1546 N N . PRO A 1 190 ? -16.656 16.337 -9.306 1.00 38.84 190 PRO A N 1
ATOM 1547 C CA . PRO A 1 190 ? -17.139 17.444 -10.121 1.00 38.84 190 PRO A CA 1
ATOM 1548 C C . PRO A 1 190 ? -17.355 18.665 -9.222 1.00 38.84 190 PRO A C 1
ATOM 1550 O O . PRO A 1 190 ? -18.138 18.620 -8.270 1.00 38.84 190 PRO A O 1
ATOM 1553 N N . ALA A 1 191 ? -16.628 19.745 -9.503 1.00 40.75 191 ALA A N 1
ATOM 1554 C CA . ALA A 1 191 ? -16.755 20.998 -8.773 1.00 40.75 191 ALA A CA 1
ATOM 1555 C C . ALA A 1 191 ? -18.209 21.524 -8.844 1.00 40.75 191 ALA A C 1
ATOM 1557 O O . ALA A 1 191 ? -18.846 21.416 -9.898 1.00 40.75 191 ALA A O 1
ATOM 1558 N N . PRO A 1 192 ? -18.755 22.102 -7.755 1.00 40.94 192 PRO A N 1
ATOM 1559 C CA . PRO A 1 192 ? -20.086 22.695 -7.777 1.00 40.94 192 PRO A CA 1
ATOM 1560 C C . PRO A 1 192 ? -20.138 23.909 -8.724 1.00 40.94 192 PRO A C 1
ATOM 1562 O O . PRO A 1 192 ? -19.150 24.641 -8.828 1.00 40.94 192 PRO A O 1
ATOM 1565 N N . PRO A 1 193 ? -21.279 24.164 -9.394 1.00 40.12 193 PRO A N 1
ATOM 1566 C CA . PRO A 1 193 ? -21.398 25.250 -10.362 1.00 40.12 193 PRO A CA 1
ATOM 1567 C C . PRO A 1 193 ? -21.249 26.602 -9.653 1.00 40.12 193 PRO A C 1
ATOM 1569 O O . PRO A 1 193 ? -22.049 26.956 -8.784 1.00 40.12 193 PRO A O 1
ATOM 1572 N N . GLN A 1 194 ? -20.207 27.357 -10.006 1.00 37.16 194 GLN A N 1
ATOM 1573 C CA . GLN A 1 194 ? -19.999 28.708 -9.493 1.00 37.16 194 GLN A CA 1
ATOM 1574 C C . GLN A 1 194 ? -21.012 29.666 -10.133 1.00 37.16 194 GLN A C 1
ATOM 1576 O O . GLN A 1 194 ? -21.135 29.738 -11.353 1.00 37.16 194 GLN A O 1
ATOM 1581 N N . ARG A 1 195 ? -21.750 30.384 -9.278 1.00 40.38 195 ARG A N 1
ATOM 1582 C CA . ARG A 1 195 ? -22.687 31.451 -9.648 1.00 40.38 195 ARG A CA 1
ATOM 1583 C C . ARG A 1 195 ? -21.939 32.611 -10.305 1.00 40.38 195 ARG A C 1
ATOM 1585 O O . ARG A 1 195 ? -20.981 33.131 -9.738 1.00 40.38 195 ARG A O 1
ATOM 1592 N N . GLU A 1 196 ? -22.429 33.008 -11.470 1.00 34.66 196 GLU A N 1
ATOM 1593 C CA . GLU A 1 196 ? -21.981 34.155 -12.255 1.00 34.66 196 GLU A CA 1
ATOM 1594 C C . GLU A 1 196 ? -22.310 35.470 -11.531 1.00 34.66 196 GLU A C 1
ATOM 1596 O O . GLU A 1 196 ? -23.437 35.673 -11.079 1.00 34.66 196 GLU A O 1
ATOM 1601 N N . VAL A 1 197 ? -21.333 36.376 -11.440 1.00 34.22 197 VAL A N 1
ATOM 1602 C CA . VAL A 1 197 ? -21.578 37.798 -11.172 1.00 34.22 197 VAL A CA 1
ATOM 1603 C C . VAL A 1 197 ? -20.858 38.595 -12.254 1.00 34.22 197 VAL A C 1
ATOM 1605 O O . VAL A 1 197 ? -19.647 38.469 -12.439 1.00 34.22 197 VAL A O 1
ATOM 1608 N N . GLU A 1 198 ? -21.646 39.361 -13.003 1.00 38.53 198 GLU A N 1
ATOM 1609 C CA . GLU A 1 198 ? -21.249 40.222 -14.113 1.00 38.53 198 GLU A CA 1
ATOM 1610 C C . GLU A 1 198 ? -20.400 41.418 -13.659 1.00 38.53 198 GLU A C 1
ATOM 1612 O O . GLU A 1 198 ? -20.747 42.104 -12.700 1.00 38.53 198 GLU A O 1
ATOM 1617 N N . SER A 1 199 ? -19.375 41.766 -14.444 1.00 29.12 199 SER A N 1
ATOM 1618 C CA . SER A 1 199 ? -19.057 43.173 -14.721 1.00 29.12 199 SER A CA 1
ATOM 1619 C C . SER A 1 199 ? -18.228 43.322 -16.005 1.00 29.12 199 SER A C 1
ATOM 1621 O O . SER A 1 199 ? -17.201 42.676 -16.199 1.00 29.12 199 SER A O 1
ATOM 1623 N N . SER A 1 200 ? -18.745 44.189 -16.869 1.00 32.97 200 SER A N 1
ATOM 1624 C CA . SER A 1 200 ? -18.384 44.619 -18.227 1.00 32.97 200 SER A CA 1
ATOM 1625 C C . SER A 1 200 ? -17.036 45.337 -18.403 1.00 32.97 200 SER A C 1
ATOM 1627 O O . SER A 1 200 ? -16.767 46.207 -17.586 1.00 32.97 200 SER A O 1
ATOM 1629 N N . VAL A 1 201 ? -16.299 45.096 -19.512 1.00 32.00 201 VAL A N 1
ATOM 1630 C CA . VAL A 1 201 ? -15.946 46.036 -20.634 1.00 32.00 201 VAL A CA 1
ATOM 1631 C C . VAL A 1 201 ? -15.323 45.243 -21.839 1.00 32.00 201 VAL A C 1
ATOM 1633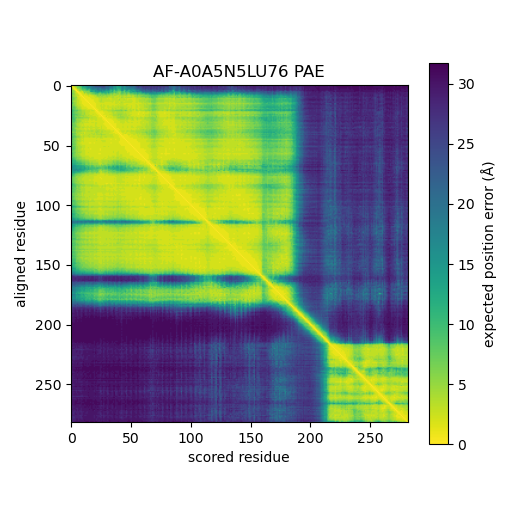 O O . VAL A 1 201 ? -15.104 44.044 -21.675 1.00 32.00 201 VAL A O 1
ATOM 1636 N N . PRO A 1 202 ? -15.141 45.775 -23.082 1.00 34.78 202 PRO A N 1
ATOM 1637 C CA . PRO A 1 202 ? -15.684 45.180 -24.315 1.00 34.78 202 PRO A CA 1
ATOM 1638 C C . PRO A 1 202 ? -14.678 44.488 -25.270 1.00 34.78 202 PRO A C 1
ATOM 1640 O O . PRO A 1 202 ? -13.474 44.725 -25.250 1.00 34.78 202 PRO A O 1
ATOM 1643 N N . ARG A 1 203 ? -15.237 43.640 -26.153 1.00 39.12 203 ARG A N 1
ATOM 1644 C CA . ARG A 1 203 ? -14.586 42.816 -27.198 1.00 39.12 203 ARG A CA 1
ATOM 1645 C C . ARG A 1 203 ? -14.298 43.572 -28.499 1.00 39.12 203 ARG A C 1
ATOM 1647 O O . ARG A 1 203 ? -15.075 44.447 -28.860 1.00 39.12 203 ARG A O 1
ATOM 1654 N N . LEU A 1 204 ? -13.351 43.036 -29.280 1.00 31.52 204 LEU A N 1
ATOM 1655 C CA . LEU A 1 204 ? -13.396 42.870 -30.751 1.00 31.52 204 LEU A CA 1
ATOM 1656 C C . LEU A 1 204 ? -12.611 41.574 -31.145 1.00 31.52 204 LEU A C 1
ATOM 1658 O O . LEU A 1 204 ? -11.905 41.042 -30.289 1.00 31.52 204 LEU A O 1
ATOM 1662 N N . PRO A 1 205 ? -12.821 40.945 -32.329 1.00 36.31 205 PRO A N 1
ATOM 1663 C CA . PRO A 1 205 ? -13.501 39.642 -32.392 1.00 36.31 205 PRO A CA 1
ATOM 1664 C C . PRO A 1 205 ? -12.729 38.442 -33.005 1.00 36.31 205 PRO A C 1
ATOM 1666 O O . PRO A 1 205 ? -12.006 38.567 -33.982 1.00 36.31 205 PRO A O 1
ATOM 1669 N N . VAL A 1 206 ? -13.007 37.265 -32.421 1.00 35.62 206 VAL A N 1
ATOM 1670 C CA . VAL A 1 206 ? -13.331 35.930 -32.995 1.00 35.62 206 VAL A CA 1
ATOM 1671 C C . VAL A 1 206 ? -12.577 35.415 -34.235 1.00 35.62 206 VAL A C 1
ATOM 1673 O O . VAL A 1 206 ? -12.861 35.859 -35.338 1.00 35.62 206 VAL A O 1
ATOM 1676 N N . THR A 1 207 ? -11.873 34.280 -34.071 1.00 28.42 207 THR A N 1
ATOM 1677 C CA . THR A 1 207 ? -12.095 33.044 -34.867 1.00 28.42 207 THR A CA 1
ATOM 1678 C C . THR A 1 207 ? -11.613 31.790 -34.118 1.00 28.42 207 THR A C 1
ATOM 1680 O O . THR A 1 207 ? -10.441 31.711 -33.762 1.00 28.42 207 THR A O 1
ATOM 1683 N N . GLY A 1 208 ? -12.483 30.777 -33.984 1.00 28.66 208 GLY A N 1
ATOM 1684 C CA . GLY A 1 208 ? -12.080 29.360 -33.916 1.00 28.66 208 GLY A CA 1
ATOM 1685 C C . GLY A 1 208 ? -12.407 28.587 -32.623 1.00 28.66 208 GLY A C 1
ATOM 1686 O O . GLY A 1 208 ? -11.973 28.998 -31.552 1.00 28.66 208 GLY A O 1
ATOM 1687 N N . PRO A 1 209 ? -13.139 27.453 -32.695 1.00 33.12 209 PRO A N 1
ATOM 1688 C CA . PRO A 1 209 ? -13.566 26.686 -31.529 1.00 33.12 209 PRO A CA 1
ATOM 1689 C C . PRO A 1 209 ? -12.424 25.884 -30.893 1.00 33.12 209 PRO A C 1
ATOM 1691 O O . PRO A 1 209 ? -11.651 25.199 -31.565 1.00 33.12 209 PRO A O 1
ATOM 1694 N N . VAL A 1 210 ? -12.406 25.925 -29.562 1.00 40.94 210 VAL A N 1
ATOM 1695 C CA . VAL A 1 210 ? -11.647 25.057 -28.658 1.00 40.94 210 VAL A CA 1
ATOM 1696 C C . VAL A 1 210 ? -11.905 23.595 -29.029 1.00 40.94 210 VAL A C 1
ATOM 1698 O O . VAL A 1 210 ? -13.005 23.077 -28.844 1.00 40.94 210 VAL A O 1
ATOM 1701 N N . SER A 1 211 ? -10.894 22.928 -29.581 1.00 31.78 211 SER A N 1
ATOM 1702 C CA . SER A 1 211 ? -10.892 21.474 -29.729 1.00 31.78 211 SER A CA 1
ATOM 1703 C C . SER A 1 211 ? -10.003 20.896 -28.645 1.00 31.78 211 SER A C 1
ATOM 1705 O O . SER A 1 211 ? -8.812 21.196 -28.589 1.00 31.78 211 SER A O 1
ATOM 1707 N N . ALA A 1 212 ? -10.619 20.088 -27.784 1.00 33.31 212 ALA A N 1
ATOM 1708 C CA . ALA A 1 212 ? -9.973 19.280 -26.766 1.00 33.31 212 ALA A CA 1
ATOM 1709 C C . ALA A 1 212 ? -8.674 18.657 -27.302 1.00 33.31 212 ALA A C 1
ATOM 1711 O O . ALA A 1 212 ? -8.683 17.890 -28.269 1.00 33.31 212 ALA A O 1
ATOM 1712 N N . SER A 1 213 ? -7.557 19.020 -26.677 1.00 33.72 213 SER A N 1
ATOM 1713 C CA . SER A 1 213 ? -6.231 18.490 -26.956 1.00 33.72 213 SER A CA 1
ATOM 1714 C C . SER A 1 213 ? -6.180 17.012 -26.566 1.00 33.72 213 SER A C 1
ATOM 1716 O O . SER A 1 213 ? -5.960 16.624 -25.421 1.00 33.72 213 SER A O 1
ATOM 1718 N N . ILE A 1 214 ? -6.424 16.167 -27.566 1.00 37.31 214 ILE A N 1
ATOM 1719 C CA . ILE A 1 214 ? -6.148 14.730 -27.542 1.00 37.31 214 ILE A CA 1
ATOM 1720 C C . ILE A 1 214 ? -4.634 14.548 -27.319 1.00 37.31 214 ILE A C 1
ATOM 1722 O O . ILE A 1 214 ? -3.847 15.322 -27.866 1.00 37.31 214 ILE A O 1
ATOM 1726 N N . PRO A 1 215 ? -4.195 13.561 -26.522 1.00 44.41 215 PRO A N 1
ATOM 1727 C CA . PRO A 1 215 ? -2.885 13.602 -25.900 1.00 44.41 215 PRO A CA 1
ATOM 1728 C C . PRO A 1 215 ? -1.754 13.389 -26.905 1.00 44.41 215 PRO A C 1
ATOM 1730 O O . PRO A 1 215 ? -1.654 12.340 -27.543 1.00 44.41 215 PRO A O 1
ATOM 1733 N N . THR A 1 216 ? -0.898 14.394 -26.979 1.00 53.56 216 THR A N 1
ATOM 1734 C CA . THR A 1 216 ? 0.204 14.597 -27.921 1.00 53.56 216 THR A CA 1
ATOM 1735 C C . THR A 1 216 ? 1.212 13.436 -27.943 1.00 53.56 216 THR A C 1
ATOM 1737 O O . THR A 1 216 ? 1.562 12.962 -29.014 1.00 53.56 216 THR A O 1
ATOM 1740 N N . ASN A 1 217 ? 1.532 12.798 -26.811 1.00 60.44 217 ASN A N 1
ATOM 1741 C CA . ASN A 1 217 ? 2.633 11.816 -26.746 1.00 60.44 217 ASN A CA 1
ATOM 1742 C C . ASN A 1 217 ? 2.596 10.609 -27.708 1.00 60.44 217 ASN A C 1
ATOM 1744 O O . ASN A 1 217 ? 3.649 10.216 -28.199 1.00 60.44 217 ASN A O 1
ATOM 1748 N N . PHE A 1 218 ? 1.450 9.964 -27.967 1.00 68.81 218 PHE A N 1
ATOM 1749 C CA . PHE A 1 218 ? 1.460 8.745 -28.805 1.00 68.81 218 PHE A CA 1
ATOM 1750 C C . PHE A 1 218 ? 1.478 9.072 -30.299 1.00 68.81 218 PHE A C 1
ATOM 1752 O O . PHE A 1 218 ? 2.097 8.370 -31.095 1.00 68.81 218 PHE A O 1
ATOM 1759 N N . LYS A 1 219 ? 0.812 10.164 -30.682 1.00 73.12 219 LYS A N 1
ATOM 1760 C CA . LYS A 1 219 ? 0.829 10.651 -32.058 1.00 73.12 219 LYS A CA 1
ATOM 1761 C C . LYS A 1 219 ? 2.210 11.201 -32.415 1.00 73.12 219 LYS A C 1
ATOM 1763 O O . LYS A 1 219 ? 2.697 10.897 -33.498 1.00 73.12 219 LYS A O 1
ATOM 1768 N N . ASP A 1 220 ? 2.840 11.922 -31.490 1.00 75.50 220 ASP A N 1
ATOM 1769 C CA . ASP A 1 220 ? 4.198 12.440 -31.661 1.00 75.50 220 ASP A CA 1
ATOM 1770 C C . ASP A 1 220 ? 5.212 11.290 -31.779 1.00 75.50 220 ASP A C 1
ATOM 1772 O O . ASP A 1 220 ? 6.129 11.357 -32.589 1.00 75.50 220 ASP A O 1
ATOM 1776 N N . LEU A 1 221 ? 4.996 10.182 -31.059 1.00 78.38 221 LEU A N 1
ATOM 1777 C CA . LEU A 1 221 ? 5.815 8.971 -31.164 1.00 78.38 221 LEU A CA 1
ATOM 1778 C C . LEU A 1 221 ? 5.653 8.254 -32.517 1.00 78.38 221 LEU A C 1
ATOM 1780 O O . LEU A 1 221 ? 6.647 7.854 -33.122 1.00 78.38 221 LEU A O 1
ATOM 1784 N N . ILE A 1 222 ? 4.422 8.132 -33.031 1.00 82.75 222 ILE A N 1
ATOM 1785 C CA . ILE A 1 222 ? 4.183 7.615 -34.392 1.00 82.75 222 ILE A CA 1
ATOM 1786 C C . ILE A 1 222 ? 4.852 8.527 -35.424 1.00 82.75 222 ILE A C 1
ATOM 1788 O O . ILE A 1 222 ? 5.481 8.028 -36.353 1.00 82.75 222 ILE A O 1
ATOM 1792 N N . GLN A 1 223 ? 4.743 9.845 -35.252 1.00 81.00 223 GLN A N 1
ATOM 1793 C CA . GLN A 1 223 ? 5.323 10.831 -36.157 1.00 81.00 223 GLN A CA 1
ATOM 1794 C C . GLN A 1 223 ? 6.855 10.773 -36.164 1.00 81.00 223 GLN A C 1
ATOM 1796 O O . GLN A 1 223 ? 7.437 10.646 -37.237 1.00 81.00 223 GLN A O 1
ATOM 1801 N N . ALA A 1 224 ? 7.495 10.778 -34.992 1.00 76.38 224 ALA A N 1
ATOM 1802 C CA . ALA A 1 224 ? 8.947 10.674 -34.864 1.00 76.38 224 ALA A CA 1
ATOM 1803 C C . ALA A 1 224 ? 9.476 9.375 -35.488 1.00 76.38 224 ALA A C 1
ATOM 1805 O O . ALA A 1 224 ? 10.480 9.381 -36.198 1.00 76.38 224 ALA A O 1
ATOM 1806 N N . LYS A 1 225 ? 8.768 8.255 -35.284 1.00 79.12 225 LYS A N 1
ATOM 1807 C CA . LYS A 1 225 ? 9.191 6.967 -35.839 1.00 79.12 225 LYS A CA 1
ATOM 1808 C C . LYS A 1 225 ? 8.935 6.841 -37.342 1.00 79.12 225 LYS A C 1
ATOM 1810 O O . LYS A 1 225 ? 9.698 6.158 -38.028 1.00 79.12 225 LYS A O 1
ATOM 1815 N N . ALA A 1 226 ? 7.900 7.506 -37.856 1.00 82.56 226 ALA A N 1
ATOM 1816 C CA . ALA A 1 226 ? 7.666 7.639 -39.289 1.00 82.56 226 ALA A CA 1
ATOM 1817 C C . ALA A 1 226 ? 8.793 8.446 -39.947 1.00 82.56 226 ALA A C 1
ATOM 1819 O O . ALA A 1 226 ? 9.381 7.980 -40.918 1.00 82.56 226 ALA A O 1
ATOM 1820 N N . GLU A 1 227 ? 9.152 9.594 -39.366 1.00 81.00 227 GLU A N 1
ATOM 1821 C CA . GLU A 1 227 ? 10.225 10.472 -39.843 1.00 81.00 227 GLU A CA 1
ATOM 1822 C C . GLU A 1 227 ? 11.586 9.759 -39.866 1.00 81.00 227 GLU A C 1
ATOM 1824 O O . GLU A 1 227 ? 12.264 9.772 -40.891 1.00 81.00 227 GLU A O 1
ATOM 1829 N N . GLU A 1 228 ? 11.932 9.030 -38.798 1.00 79.06 228 GLU A N 1
ATOM 1830 C CA . GLU A 1 228 ? 13.169 8.236 -38.711 1.00 79.06 228 GLU A CA 1
ATOM 1831 C C . GLU A 1 228 ? 13.272 7.160 -39.809 1.00 79.06 228 GLU A C 1
ATOM 1833 O O . GLU A 1 228 ? 14.367 6.800 -40.234 1.00 79.06 228 GLU A O 1
ATOM 1838 N N . ASN A 1 229 ? 12.137 6.641 -40.288 1.00 80.25 229 ASN A N 1
ATOM 1839 C CA . ASN A 1 229 ? 12.088 5.619 -41.337 1.00 80.25 229 ASN A CA 1
ATOM 1840 C C . ASN A 1 229 ? 11.761 6.197 -42.726 1.00 80.25 229 ASN A C 1
ATOM 1842 O O . ASN A 1 229 ? 11.565 5.427 -43.664 1.00 80.25 229 ASN A O 1
ATOM 1846 N N . GLY A 1 230 ? 11.689 7.526 -42.876 1.00 79.31 230 GLY A N 1
ATOM 1847 C CA . GLY A 1 230 ? 11.340 8.182 -44.142 1.00 79.31 230 GLY A CA 1
ATOM 1848 C C . GLY A 1 230 ? 9.892 7.945 -44.596 1.00 79.31 230 GLY A C 1
ATOM 1849 O O . GLY A 1 230 ? 9.589 8.020 -45.785 1.00 79.31 230 GLY A O 1
ATOM 1850 N N . ILE A 1 231 ? 8.992 7.631 -43.665 1.00 85.38 231 ILE A N 1
ATOM 1851 C CA . ILE A 1 231 ? 7.588 7.304 -43.919 1.00 85.38 231 ILE A CA 1
ATOM 1852 C C . ILE A 1 231 ? 6.721 8.544 -43.678 1.00 85.38 231 ILE A C 1
ATOM 1854 O O . ILE A 1 231 ? 6.808 9.208 -42.649 1.00 85.38 231 ILE A O 1
ATOM 1858 N N . VAL A 1 232 ? 5.830 8.847 -44.623 1.00 81.12 232 VAL A N 1
ATOM 1859 C CA . VAL A 1 232 ? 4.936 10.010 -44.535 1.00 81.12 232 VAL A CA 1
ATOM 1860 C C . VAL A 1 232 ? 3.778 9.729 -43.578 1.00 81.12 232 VAL A C 1
ATOM 1862 O O . VAL A 1 232 ? 2.938 8.869 -43.853 1.00 81.12 232 VAL A O 1
ATOM 1865 N N . PHE A 1 233 ? 3.695 10.497 -42.491 1.00 84.81 233 PHE A N 1
ATOM 1866 C CA . PHE A 1 233 ? 2.576 10.464 -41.551 1.00 84.81 233 PHE A CA 1
ATOM 1867 C C . PHE A 1 233 ? 1.739 11.749 -41.627 1.00 84.81 233 PHE A C 1
ATOM 1869 O O . PHE A 1 233 ? 2.192 12.805 -41.193 1.00 84.81 233 PHE A O 1
ATOM 1876 N N . MET A 1 234 ? 0.517 11.685 -42.177 1.00 82.69 234 MET A N 1
ATOM 1877 C CA . MET A 1 234 ? -0.341 12.871 -42.357 1.00 82.69 234 MET A CA 1
ATOM 1878 C C . MET A 1 234 ? -1.821 12.611 -42.042 1.00 82.69 234 MET A C 1
ATOM 1880 O O . MET A 1 234 ? -2.343 11.540 -42.343 1.00 82.69 234 MET A O 1
ATOM 1884 N N . PRO A 1 235 ? -2.556 13.576 -41.460 1.00 81.00 235 PRO A N 1
ATOM 1885 C CA . PRO A 1 235 ? -3.997 13.445 -41.260 1.00 81.00 235 PRO A CA 1
ATOM 1886 C C . PRO A 1 235 ? -4.758 13.519 -42.592 1.00 81.00 235 PRO A C 1
ATOM 1888 O O . PRO A 1 235 ? -4.512 14.400 -43.414 1.00 81.00 235 PRO A O 1
ATOM 1891 N N . ILE A 1 236 ? -5.748 12.643 -42.781 1.00 80.00 236 ILE A N 1
ATOM 1892 C CA . ILE A 1 236 ? -6.642 12.706 -43.945 1.00 80.00 236 ILE A CA 1
ATOM 1893 C C . ILE A 1 236 ? -7.781 13.684 -43.641 1.00 80.00 236 ILE A C 1
ATOM 1895 O O . ILE A 1 236 ? -8.709 13.377 -42.884 1.00 80.00 236 ILE A O 1
ATOM 1899 N N . VAL A 1 237 ? -7.715 14.877 -44.228 1.00 69.44 237 VAL A N 1
ATOM 1900 C CA . VAL A 1 237 ? -8.730 15.922 -44.044 1.00 69.44 237 VAL A CA 1
ATOM 1901 C C . VAL A 1 237 ? -10.070 15.453 -44.630 1.00 69.44 237 VAL A C 1
ATOM 1903 O O . VAL A 1 237 ? -10.139 14.987 -45.763 1.00 69.44 237 VAL A O 1
ATOM 1906 N N . GLY A 1 238 ? -11.143 15.535 -43.838 1.00 64.06 238 GLY A N 1
ATOM 1907 C CA . GLY A 1 238 ? -12.508 15.205 -44.271 1.00 64.06 238 GLY A CA 1
ATOM 1908 C C . GLY A 1 238 ? -12.916 13.728 -44.179 1.00 64.06 238 GLY A C 1
ATOM 1909 O O . GLY A 1 238 ? -14.084 13.423 -44.404 1.00 64.06 238 GLY A O 1
ATOM 1910 N N . LYS A 1 239 ? -12.016 12.806 -43.799 1.00 70.75 239 LYS A N 1
ATOM 1911 C CA . LYS A 1 239 ? -12.365 11.389 -43.575 1.00 70.75 239 LYS A CA 1
ATOM 1912 C C . LYS A 1 239 ? -12.240 11.001 -42.103 1.00 70.75 239 LYS A C 1
ATOM 1914 O O . LYS A 1 239 ? -11.175 11.117 -41.499 1.00 70.75 239 LYS A O 1
ATOM 1919 N N . ARG A 1 240 ? -13.339 10.497 -41.538 1.00 75.62 240 ARG A N 1
ATOM 1920 C CA . ARG A 1 240 ? -13.412 9.959 -40.174 1.00 75.62 240 ARG A CA 1
ATOM 1921 C C . ARG A 1 240 ? -14.010 8.561 -40.196 1.00 75.62 240 ARG A C 1
ATOM 1923 O O . ARG A 1 240 ? -14.927 8.296 -40.968 1.00 75.62 240 ARG A O 1
ATOM 1930 N N . HIS A 1 241 ? -13.521 7.685 -39.327 1.00 69.81 241 HIS A N 1
ATOM 1931 C CA . HIS A 1 241 ? -14.112 6.369 -39.097 1.00 69.81 241 HIS A CA 1
ATOM 1932 C C . HIS A 1 241 ? -14.576 6.289 -37.644 1.00 69.81 241 HIS A C 1
ATOM 1934 O O . HIS A 1 241 ? -13.776 6.516 -36.741 1.00 69.81 241 HIS A O 1
ATOM 1940 N N . MET A 1 242 ? -15.866 6.022 -37.405 1.00 66.19 242 MET A N 1
ATOM 1941 C CA . MET A 1 242 ? -16.439 5.940 -36.047 1.00 66.19 242 MET A CA 1
ATOM 1942 C C . MET A 1 242 ? -16.135 7.187 -35.181 1.00 66.19 242 MET A C 1
ATOM 1944 O O . MET A 1 242 ? -15.784 7.078 -34.011 1.00 66.19 242 MET A O 1
ATOM 1948 N N . GLY A 1 243 ? -16.182 8.386 -35.780 1.00 70.50 243 GLY A N 1
ATOM 1949 C CA . GLY A 1 243 ? -15.855 9.653 -35.104 1.00 70.50 243 GLY A CA 1
ATOM 1950 C C . GLY A 1 243 ? -14.357 9.924 -34.899 1.00 70.50 243 GLY A C 1
ATOM 1951 O O . GLY A 1 243 ? -13.999 11.017 -34.464 1.00 70.50 243 GLY A O 1
ATOM 1952 N N . LYS A 1 244 ? -13.475 8.984 -35.260 1.00 77.00 244 LYS A N 1
ATOM 1953 C CA . LYS A 1 244 ? -12.019 9.088 -35.094 1.00 77.00 244 LYS A CA 1
ATOM 1954 C C . LYS A 1 244 ? -11.341 9.607 -36.356 1.00 77.00 244 LYS A C 1
ATOM 1956 O O . LYS A 1 244 ? -11.756 9.302 -37.477 1.00 77.00 244 LYS A O 1
ATOM 1961 N N . GLN A 1 245 ? -10.284 10.389 -36.156 1.00 78.88 245 GLN A N 1
ATOM 1962 C CA . GLN A 1 245 ? -9.453 10.934 -37.226 1.00 78.88 245 GLN A CA 1
ATOM 1963 C C . GLN A 1 245 ? -8.636 9.817 -37.886 1.00 78.88 245 GLN A C 1
ATOM 1965 O O . GLN A 1 245 ? -7.975 9.044 -37.192 1.00 78.88 245 GLN A O 1
ATOM 1970 N N . LEU A 1 246 ? -8.668 9.763 -39.220 1.00 84.25 246 LEU A N 1
ATOM 1971 C CA . LEU A 1 246 ? -7.807 8.876 -39.999 1.00 84.25 246 LEU A CA 1
ATOM 1972 C C . LEU A 1 246 ? -6.485 9.570 -40.339 1.00 84.25 246 LEU A C 1
ATOM 1974 O O . LEU A 1 246 ? -6.453 10.779 -40.604 1.00 84.25 246 LEU A O 1
ATOM 1978 N N . TYR A 1 247 ? -5.418 8.780 -40.370 1.00 86.81 247 TYR A N 1
ATOM 1979 C CA . TYR A 1 247 ? -4.065 9.185 -40.723 1.00 86.81 247 TYR A CA 1
ATOM 1980 C C . TYR A 1 247 ? -3.515 8.279 -41.826 1.00 86.81 247 TYR A C 1
ATOM 1982 O O . TYR A 1 247 ? -3.834 7.093 -41.885 1.00 86.81 247 TYR A O 1
ATOM 1990 N N . THR A 1 248 ? -2.684 8.834 -42.699 1.00 85.62 248 THR A N 1
ATOM 1991 C CA . THR A 1 248 ? -1.835 8.080 -43.620 1.00 85.62 248 THR A CA 1
ATOM 1992 C C . THR A 1 248 ? -0.543 7.745 -42.892 1.00 85.62 248 THR A C 1
ATOM 1994 O O . THR A 1 248 ? 0.007 8.613 -42.225 1.00 85.62 248 THR A O 1
ATOM 1997 N N . PHE A 1 249 ? -0.047 6.524 -43.031 1.00 84.12 249 PHE A N 1
ATOM 1998 C CA . PHE A 1 249 ? 1.291 6.111 -42.621 1.00 84.12 249 PHE A CA 1
ATOM 1999 C C . PHE A 1 249 ? 1.914 5.403 -43.830 1.00 84.12 249 PHE A C 1
ATOM 2001 O O . PHE A 1 249 ? 1.613 4.244 -44.120 1.00 84.12 249 PHE A O 1
ATOM 2008 N N . GLY A 1 250 ? 2.661 6.157 -44.639 1.00 83.94 250 GLY A N 1
ATOM 2009 C CA . GLY A 1 250 ? 3.093 5.729 -45.968 1.00 83.94 250 GLY A CA 1
ATOM 2010 C C . GLY A 1 250 ? 1.896 5.496 -46.894 1.00 83.94 250 GLY A C 1
ATOM 2011 O O . GLY A 1 250 ? 1.131 6.416 -47.180 1.00 83.94 250 GLY A O 1
ATOM 2012 N N . ARG A 1 251 ? 1.719 4.250 -47.354 1.00 80.44 251 ARG A N 1
ATOM 2013 C CA . ARG A 1 251 ? 0.584 3.821 -48.202 1.00 80.44 251 ARG A CA 1
ATOM 2014 C C . ARG A 1 251 ? -0.592 3.250 -47.405 1.00 80.44 251 ARG A C 1
ATOM 2016 O O . ARG A 1 251 ? -1.604 2.871 -47.992 1.00 80.44 251 ARG A O 1
ATOM 2023 N N . ILE A 1 252 ? -0.456 3.168 -46.085 1.00 87.56 252 ILE A N 1
ATOM 2024 C CA . ILE A 1 252 ? -1.417 2.525 -45.195 1.00 87.56 252 ILE A CA 1
ATOM 2025 C C . ILE A 1 252 ? -2.291 3.592 -44.542 1.00 87.56 252 ILE A C 1
ATOM 2027 O O . ILE A 1 252 ? -1.818 4.667 -44.177 1.00 87.56 252 ILE A O 1
ATOM 2031 N N . ILE A 1 253 ? -3.576 3.291 -44.378 1.00 86.75 253 ILE A N 1
ATOM 2032 C CA . ILE A 1 253 ? -4.499 4.138 -43.625 1.00 86.75 253 ILE A CA 1
ATOM 2033 C C . ILE A 1 253 ? -4.640 3.556 -42.226 1.00 86.75 253 ILE A C 1
ATOM 2035 O O . ILE A 1 253 ? -4.938 2.370 -42.061 1.00 86.75 253 ILE A O 1
ATOM 2039 N N . ILE A 1 254 ? -4.444 4.408 -41.226 1.00 88.25 254 ILE A N 1
ATOM 2040 C CA . ILE A 1 254 ? -4.528 4.043 -39.821 1.00 88.25 254 ILE A CA 1
ATOM 2041 C C . ILE A 1 254 ? -5.453 4.976 -39.049 1.00 88.25 254 ILE A C 1
ATOM 2043 O O . ILE A 1 254 ? -5.656 6.135 -39.415 1.00 88.25 254 ILE A O 1
ATOM 2047 N N . TYR A 1 255 ? -5.985 4.491 -37.935 1.00 85.56 255 TYR A N 1
ATOM 2048 C CA . TYR A 1 255 ? -6.494 5.357 -36.878 1.00 85.56 255 TYR A CA 1
ATOM 2049 C C . TYR A 1 255 ? -5.904 4.947 -35.538 1.00 85.56 255 TYR A C 1
ATOM 2051 O O . TYR A 1 255 ? -5.459 3.816 -35.348 1.00 85.56 255 TYR A O 1
ATOM 2059 N N . VAL A 1 256 ? -5.899 5.892 -34.607 1.00 81.75 256 VAL A N 1
ATOM 2060 C CA . VAL A 1 256 ? -5.385 5.681 -33.258 1.00 81.75 256 VAL A CA 1
ATOM 2061 C C . VAL A 1 256 ? -6.547 5.732 -32.285 1.00 81.75 256 VAL A C 1
ATOM 2063 O O . VAL A 1 256 ? -7.331 6.683 -32.284 1.00 81.75 256 VAL A O 1
ATOM 2066 N N . GLU A 1 257 ? -6.647 4.722 -31.433 1.00 75.62 257 GLU A N 1
ATOM 2067 C CA . GLU A 1 257 ? -7.613 4.686 -30.344 1.00 75.62 257 GLU A CA 1
ATOM 2068 C C . GLU A 1 257 ? -6.943 4.177 -29.075 1.00 75.62 257 GLU A C 1
ATOM 2070 O O . GLU A 1 257 ? -6.375 3.091 -29.070 1.00 75.62 257 GLU A O 1
ATOM 2075 N N . ARG A 1 258 ? -7.025 4.963 -27.991 1.00 67.81 258 ARG A N 1
ATOM 2076 C CA . ARG A 1 258 ? -6.537 4.580 -26.652 1.00 67.81 258 ARG A CA 1
ATOM 2077 C C . ARG A 1 258 ? -5.099 4.013 -26.648 1.00 67.81 258 ARG A C 1
ATOM 2079 O O . ARG A 1 258 ? -4.797 3.135 -25.854 1.00 67.81 258 ARG A O 1
ATOM 2086 N N . GLY A 1 259 ? -4.219 4.516 -27.523 1.00 67.38 259 GLY A N 1
ATOM 2087 C CA . GLY A 1 259 ? -2.819 4.069 -27.622 1.00 67.38 259 GLY A CA 1
ATOM 2088 C C . GLY A 1 259 ? -2.585 2.820 -28.481 1.00 67.38 259 GLY A C 1
ATOM 2089 O O . GLY A 1 259 ? -1.476 2.303 -28.500 1.00 67.38 259 GLY A O 1
ATOM 2090 N N . VAL A 1 260 ? -3.597 2.344 -29.210 1.00 73.81 260 VAL A N 1
ATOM 2091 C CA . VAL A 1 260 ? -3.477 1.242 -30.174 1.00 73.81 260 VAL A CA 1
ATOM 2092 C C . VAL A 1 260 ? -3.619 1.791 -31.590 1.00 73.81 260 VAL A C 1
ATOM 2094 O O . VAL A 1 260 ? -4.528 2.582 -31.871 1.00 73.81 260 VAL A O 1
ATOM 2097 N N . VAL A 1 261 ? -2.716 1.375 -32.483 1.00 84.81 261 VAL A N 1
ATOM 2098 C CA . VAL A 1 261 ? -2.815 1.669 -33.915 1.00 84.81 261 VAL A CA 1
ATOM 2099 C C . VAL A 1 261 ? -3.669 0.603 -34.582 1.00 84.81 261 VAL A C 1
ATOM 2101 O O . VAL A 1 261 ? -3.407 -0.591 -34.461 1.00 84.81 261 VAL A O 1
ATOM 2104 N N . PHE A 1 262 ? -4.679 1.044 -35.318 1.00 83.56 262 PHE A N 1
ATOM 2105 C CA . PHE A 1 262 ? -5.513 0.183 -36.139 1.00 83.56 262 PHE A CA 1
ATOM 2106 C C . PHE A 1 262 ? -5.206 0.431 -37.604 1.00 83.56 262 PHE A C 1
ATOM 2108 O O . PHE A 1 262 ? -5.302 1.564 -38.071 1.00 83.56 262 PHE A O 1
ATOM 2115 N N . VAL A 1 263 ? -4.870 -0.634 -38.324 1.00 88.25 263 VAL A N 1
ATOM 2116 C CA . VAL A 1 263 ? -4.569 -0.607 -39.757 1.00 88.25 263 VAL A CA 1
ATOM 2117 C C . VAL A 1 263 ? -5.802 -1.008 -40.559 1.00 88.25 263 VAL A C 1
ATOM 2119 O O . VAL A 1 263 ? -6.525 -1.936 -40.183 1.00 88.25 263 VAL A O 1
ATOM 2122 N N . GLN A 1 264 ? -6.049 -0.316 -41.672 1.00 83.31 264 GLN A N 1
ATOM 2123 C CA . GLN A 1 264 ? -7.124 -0.659 -42.596 1.00 83.31 264 GLN A CA 1
ATOM 2124 C C . GLN A 1 264 ? -6.792 -1.948 -43.368 1.00 83.31 264 GLN A C 1
ATOM 2126 O O . GLN A 1 264 ? -5.942 -1.953 -44.257 1.00 83.31 264 GLN A O 1
ATOM 2131 N N . GLY A 1 265 ? -7.492 -3.039 -43.055 1.00 78.12 265 GLY A N 1
ATOM 2132 C CA . GLY A 1 265 ? -7.487 -4.277 -43.838 1.00 78.12 265 GLY A CA 1
ATOM 2133 C C . GLY A 1 265 ? -8.529 -4.274 -44.967 1.00 78.12 265 GLY A C 1
ATOM 2134 O O . GLY A 1 265 ? -9.201 -3.277 -45.226 1.00 78.12 265 GLY A O 1
ATOM 2135 N N . LYS A 1 266 ? -8.718 -5.425 -45.635 1.00 69.75 266 LYS A N 1
ATOM 2136 C CA . LYS A 1 266 ? -9.632 -5.560 -46.795 1.00 69.75 266 LYS A CA 1
ATOM 2137 C C . LYS A 1 266 ? -11.106 -5.262 -46.468 1.00 69.75 266 LYS A C 1
ATOM 2139 O O . LYS A 1 266 ? -11.823 -4.766 -47.331 1.00 69.75 266 LYS A O 1
ATOM 2144 N N . LYS A 1 267 ? -11.564 -5.588 -45.252 1.00 67.56 267 LYS A N 1
ATOM 2145 C CA . LYS A 1 267 ? -12.934 -5.315 -44.757 1.00 67.56 267 LYS A CA 1
ATOM 2146 C C . LYS A 1 267 ? -13.012 -5.017 -43.251 1.00 67.56 267 LYS A C 1
ATOM 2148 O O . LYS A 1 267 ? -14.099 -4.774 -42.739 1.00 67.56 267 LYS A O 1
ATOM 2153 N N . THR A 1 268 ? -11.889 -5.048 -42.536 1.00 78.69 268 THR A N 1
ATOM 2154 C CA . THR A 1 268 ? -11.825 -4.927 -41.072 1.00 78.69 268 THR A CA 1
ATOM 2155 C C . THR A 1 268 ? -10.607 -4.110 -40.654 1.00 78.69 268 THR A C 1
ATOM 2157 O O . THR A 1 268 ? -9.627 -4.022 -41.396 1.00 78.69 268 THR A O 1
ATOM 2160 N N . TRP A 1 269 ? -10.676 -3.502 -39.471 1.00 82.06 269 TRP A N 1
ATOM 2161 C CA . TRP A 1 269 ? -9.561 -2.783 -38.857 1.00 82.06 269 TRP A CA 1
ATOM 2162 C C . TRP A 1 269 ? -8.812 -3.711 -37.910 1.00 82.06 269 TRP A C 1
ATOM 2164 O O . TRP A 1 269 ? -9.424 -4.301 -37.020 1.00 82.06 269 TRP A O 1
ATOM 2174 N N . VAL A 1 270 ? -7.503 -3.854 -38.113 1.00 83.06 270 VAL A N 1
ATOM 2175 C CA . VAL A 1 270 ? -6.676 -4.811 -37.367 1.00 83.06 270 VAL A CA 1
ATOM 2176 C C . VAL A 1 270 ? -5.759 -4.054 -36.402 1.00 83.06 270 VAL A C 1
ATOM 2178 O O . VAL A 1 270 ? -5.007 -3.184 -36.857 1.00 83.06 270 VAL A O 1
ATOM 2181 N N . PRO A 1 271 ? -5.800 -4.347 -35.087 1.00 83.25 271 PRO A N 1
ATOM 2182 C CA . PRO A 1 271 ? -4.870 -3.755 -34.133 1.00 83.25 271 PRO A CA 1
ATOM 2183 C C . PRO A 1 271 ? -3.453 -4.242 -34.446 1.00 83.25 271 PRO A C 1
ATOM 2185 O O . PRO A 1 271 ? -3.209 -5.442 -34.538 1.00 83.25 271 PRO A O 1
ATOM 2188 N N . THR A 1 272 ? -2.530 -3.307 -34.645 1.00 78.44 272 THR A N 1
ATOM 2189 C CA . THR A 1 272 ? -1.163 -3.588 -35.100 1.00 78.44 272 THR A CA 1
ATOM 2190 C C . THR A 1 272 ? -0.166 -2.843 -34.215 1.00 78.44 272 THR A C 1
ATOM 2192 O O . THR A 1 272 ? -0.400 -1.696 -33.830 1.00 78.44 272 THR A O 1
ATOM 2195 N N . SER A 1 273 ? 0.942 -3.498 -33.859 1.00 80.44 273 SER A N 1
ATOM 2196 C CA . SER A 1 273 ? 2.028 -2.870 -33.097 1.00 80.44 273 SER A CA 1
ATOM 2197 C C . SER A 1 273 ? 2.767 -1.834 -33.953 1.00 80.44 273 SER A C 1
ATOM 2199 O O . SER A 1 273 ? 2.748 -1.898 -35.182 1.00 80.44 273 SER A O 1
ATOM 2201 N N . LEU A 1 274 ? 3.456 -0.882 -33.318 1.00 79.38 274 LEU A N 1
ATOM 2202 C CA . LEU A 1 274 ? 4.205 0.145 -34.049 1.00 79.38 274 LEU A CA 1
ATOM 2203 C C . LEU A 1 274 ? 5.343 -0.446 -34.899 1.00 79.38 274 LEU A C 1
ATOM 2205 O O . LEU A 1 274 ? 5.578 0.029 -36.003 1.00 79.38 274 LEU A O 1
ATOM 2209 N N . GLN A 1 275 ? 6.020 -1.492 -34.416 1.00 75.62 275 GLN A N 1
ATOM 2210 C CA . GLN A 1 275 ? 7.069 -2.171 -35.184 1.00 75.62 275 GLN A CA 1
ATOM 2211 C C . GLN A 1 275 ? 6.497 -2.838 -36.437 1.00 75.62 275 GLN A C 1
ATOM 2213 O O . GLN A 1 275 ? 6.961 -2.560 -37.538 1.00 75.62 275 GLN A O 1
ATOM 2218 N N . SER A 1 276 ? 5.413 -3.606 -36.297 1.00 79.56 276 SER A N 1
ATOM 2219 C CA . SER A 1 276 ? 4.758 -4.234 -37.447 1.00 79.56 276 SER A CA 1
ATOM 2220 C C . SER A 1 276 ? 4.171 -3.205 -38.417 1.00 79.56 276 SER A C 1
ATOM 2222 O O . SER A 1 276 ? 4.167 -3.441 -39.618 1.00 79.56 276 SER A O 1
ATOM 2224 N N . LEU A 1 277 ? 3.713 -2.047 -37.928 1.00 83.31 277 LEU A N 1
ATOM 2225 C CA . LEU A 1 277 ? 3.268 -0.944 -38.780 1.00 83.31 277 LEU A CA 1
ATOM 2226 C C . LEU A 1 277 ? 4.406 -0.399 -39.659 1.00 83.31 277 LEU A C 1
ATOM 2228 O O . LEU A 1 277 ? 4.181 -0.120 -40.834 1.00 83.31 277 LEU A O 1
ATOM 2232 N N . ILE A 1 278 ? 5.610 -0.245 -39.100 1.00 82.62 278 ILE A N 1
ATOM 2233 C CA . ILE A 1 278 ? 6.796 0.215 -39.838 1.00 82.62 278 ILE A CA 1
ATOM 2234 C C . ILE A 1 278 ? 7.218 -0.833 -40.865 1.00 82.62 278 ILE A C 1
ATOM 2236 O O . ILE A 1 278 ? 7.481 -0.477 -42.009 1.00 82.62 278 ILE A O 1
ATOM 2240 N N . ASP A 1 279 ? 7.223 -2.109 -40.482 1.00 79.75 279 ASP A N 1
ATOM 2241 C CA . ASP A 1 279 ? 7.575 -3.211 -41.382 1.00 79.75 279 ASP A CA 1
ATOM 2242 C C . ASP A 1 279 ? 6.587 -3.347 -42.546 1.00 79.75 279 ASP A C 1
ATOM 2244 O O . ASP A 1 279 ? 6.987 -3.674 -43.657 1.00 79.75 279 ASP A O 1
ATOM 2248 N N . MET A 1 280 ? 5.301 -3.056 -42.322 1.00 77.50 280 MET A N 1
ATOM 2249 C CA . MET A 1 280 ? 4.288 -3.037 -43.385 1.00 77.50 280 MET A CA 1
ATOM 2250 C C . MET A 1 280 ? 4.398 -1.815 -44.311 1.00 77.50 280 MET A C 1
ATOM 2252 O O . MET A 1 280 ? 3.849 -1.842 -45.413 1.00 77.50 280 MET A O 1
ATOM 2256 N N . ALA A 1 281 ? 5.013 -0.726 -43.845 1.00 74.62 281 ALA A N 1
ATOM 2257 C CA . ALA A 1 281 ? 5.067 0.558 -44.544 1.00 74.62 281 ALA A CA 1
ATOM 2258 C C . ALA A 1 281 ? 6.379 0.806 -45.309 1.00 74.62 281 ALA A C 1
ATOM 2260 O O . ALA A 1 281 ? 6.421 1.747 -46.109 1.00 74.62 281 ALA A O 1
ATOM 2261 N N . LYS A 1 282 ? 7.411 -0.008 -45.059 1.00 68.25 282 LYS A N 1
ATOM 2262 C CA . LYS A 1 282 ? 8.628 -0.114 -45.876 1.00 68.25 282 LYS A CA 1
ATOM 2263 C C . LYS A 1 282 ? 8.345 -0.863 -47.177 1.00 68.25 282 LYS A C 1
ATOM 2265 O O . LYS A 1 282 ? 8.908 -0.438 -48.210 1.00 68.25 282 LYS A O 1
#

Organism: Pangasianodon hypophthalmus (NCBI:txid310915)

Sequence (282 aa):
MQMRLEPLYPPIRNKLANALQRWHPSDASARLILQPWKDVFTPGAWEAFMVKNIVPKLALCLGELVVNPHQQLIDPFNWVMDWEGMLSLSSMVGLLEKHFFNKWLQVLCSWLSNNPNYEEITKWYLGWKGMLSEQLLSHPVIKEKLNEALDIMNRAVASGLGGYMQPGAKENIAYLTQTERRKDFQYEPPAPPQREVESSVPRLPVTGPVSASIPTNFKDLIQAKAEENGIVFMPIVGKRHMGKQLYTFGRIIIYVERGVVFVQGKKTWVPTSLQSLIDMAK

Mean predicted aligned error: 16.33 Å

Radius of gyration: 27.17 Å; Cα contacts (8 Å, |Δi|>4): 211; chains: 1; bounding box: 55×62×81 Å

Solvent-accessible surface area (backbone atoms only — not comparable to full-atom values): 17090 Å² total; per-residue (Å²): 118,72,83,80,47,57,86,51,48,63,62,49,51,51,53,52,50,59,66,41,70,81,62,54,64,86,53,64,64,58,56,66,69,46,55,74,45,60,84,69,41,55,70,68,59,44,49,55,48,40,61,68,60,44,47,61,53,44,41,48,45,34,54,69,52,62,81,36,96,93,61,71,66,56,63,53,55,50,42,47,58,74,42,57,91,78,49,56,69,68,59,55,50,52,43,42,54,72,37,39,49,59,60,50,51,51,45,52,55,53,43,45,64,58,72,60,54,61,69,59,53,50,52,50,52,51,51,60,55,68,72,50,51,71,71,53,60,68,34,68,70,50,42,48,57,55,48,50,49,45,51,52,52,48,49,43,57,70,67,49,57,54,87,64,78,62,87,64,46,60,59,51,52,53,48,50,48,53,53,57,61,48,56,62,70,71,70,62,74,83,74,78,88,77,83,88,78,90,84,90,87,88,88,87,86,89,88,82,83,90,69,83,82,70,75,59,69,63,60,51,49,53,43,54,55,25,55,77,67,76,35,53,67,46,75,46,84,94,48,64,58,97,88,35,66,32,29,32,46,47,91,42,48,30,38,73,54,98,90,42,41,29,38,67,53,100,88,52,74,43,83,46,54,72,67,60,51,50,68,73,49,108